Protein AF-Q4SB47-F1 (afdb_monomer)

Radius of gyration: 29.55 Å; Cα contacts (8 Å, |Δi|>4): 256; chains: 1; bounding box: 54×56×94 Å

Nearest PDB structures (foldseek):
  8hmy-assembly1_B  TM=5.571E-01  e=6.279E-13  Homo sapiens
  7uxa-assembly1_A  TM=6.193E-01  e=8.649E-11  Homo sapiens
  7zrz-assembly1_AP1  TM=7.579E-01  e=3.127E-09  Homo sapiens
  8hmz-assembly1_A  TM=4.519E-01  e=2.595E-02  Homo sapiens

pLDDT: mean 77.14, std 17.37, range [27.98, 97.0]

Secondary structure (DSSP, 8-state):
-----PPPP-PPPEEEEEETTEEEE--HHHHHHHHHTT---EE---BTTBTTT-GGG-SPEEPPHHHHHHHHHTT-EEEPPSS--S----S-HHHHHHHHHHHHHHHHHHHHHHHHHHHHHHHHHHHHH-PPPSSS-HHHHHHHHHHHHHHHHHS----GGG------SS--S-SPPHHHHHHHHHS--SS-------HHHHHHHHHHHTT-EEEE-GGGTSSEEEESS-TTTS---EEE--

InterPro domains:
  IPR006677 tRNA intron endonuclease, catalytic domain-like [PF01974] (199-241)
  IPR006677 tRNA intron endonuclease, catalytic domain-like [cd22363] (199-242)
  IPR011856 tRNA endonuclease-like domain superfamily [G3DSA:3.40.1350.10] (198-242)
  IPR036167 tRNA intron endonuclease, catalytic domain-like superfamily [SSF53032] (199-242)
  IPR059049 TSEN34, N-terminal domain [PF26577] (15-79)

Mean predicted aligned error: 14.27 Å

Solvent-accessible surface area (backbone atoms only — not comparable to full-atom values): 14610 Å² total; per-residue (Å²): 139,81,85,77,80,71,74,80,74,79,72,69,56,24,59,34,39,72,56,92,91,45,45,28,32,67,37,69,68,37,50,51,49,41,43,72,75,54,50,65,53,45,47,36,56,41,46,90,94,41,66,86,76,34,40,88,77,24,67,35,35,35,46,46,74,57,53,51,49,49,32,48,76,66,70,33,41,12,49,47,70,95,55,90,66,89,77,84,90,77,96,52,61,66,66,50,51,53,52,52,50,53,51,51,53,49,51,53,52,51,45,54,54,51,40,51,52,53,50,51,52,51,49,52,50,50,56,73,71,53,76,82,80,97,66,95,56,63,73,64,52,51,52,55,49,51,51,53,50,52,50,53,62,71,72,62,75,74,58,76,89,73,55,88,71,91,73,60,82,90,64,61,85,60,70,73,52,73,66,56,47,54,49,37,68,67,44,74,76,73,64,87,75,75,85,67,93,45,64,51,47,54,52,50,54,53,43,44,74,74,58,37,26,62,43,82,15,72,94,75,82,29,56,28,30,35,14,85,36,60,75,91,81,37,68,66,79,45,74,42,73,112

Sequence (242 aa):
MDEREQPPACAPAVGLSLCDSAPLLWRMEDLRSARARGLVGALLGSLPRTPRQNLRLGRPLLLLPEEERLLSEEHAAAALPAHPQGGGGGGGGAAVELKVRQREEEQQRSYQEQRLLALEDRKSALLRATTPPSTGAEAGWEQALQERLAAAQHDFRFPASALAVQLSTARAGLSHCAESRAFLRAHWPVREHACRSSTRYQVFRDLRRRGFFLTSAGKFGGDFLVYPGDPLRFHAHFIAVC

Foldseek 3Di:
DDPPPDDPDPQFAAEWEDDPPWTWGAFPSNVVSLVVLVFAAWADADDPVCGPPPSPPHDIGTGDPLSLVVCQVVLRYFYDPPDPPPDDDDDCVVVVVVVVVVLVVVLVVLVVVVLVVVLVVVLVVLVVVDDDDPDDPHPVVVVVNVVVNVVSVVPRDDDSVPRDDDDPPPCPPSDDDPVSSVVRSVHDDPDPPPDDPDVLSVVVVVLVVVVWRWDQCPVVPAGTFTFNHRVVPTHGPDGHHD

Organism: Tetraodon nigroviridis (NCBI:txid99883)

Structure (mmCIF, N/CA/C/O backbone):
data_AF-Q4SB47-F1
#
_entry.id   AF-Q4SB47-F1
#
loop_
_atom_site.group_PDB
_atom_site.id
_atom_site.type_symbol
_atom_site.label_atom_id
_atom_site.label_alt_id
_atom_site.label_comp_id
_atom_site.label_asym_id
_atom_site.label_entity_id
_atom_site.label_seq_id
_atom_site.pdbx_PDB_ins_code
_atom_site.Cartn_x
_atom_site.Cartn_y
_atom_site.Cartn_z
_atom_site.occupancy
_atom_site.B_iso_or_equiv
_atom_site.auth_seq_id
_atom_site.auth_comp_id
_atom_site.auth_asym_id
_atom_site.auth_atom_id
_atom_site.pdbx_PDB_model_num
ATOM 1 N N . MET A 1 1 ? 14.915 -43.055 -6.182 1.00 33.16 1 MET A N 1
ATOM 2 C CA . MET A 1 1 ? 14.507 -41.878 -5.393 1.00 33.16 1 MET A CA 1
ATOM 3 C C . MET A 1 1 ? 14.559 -40.728 -6.364 1.00 33.16 1 MET A C 1
ATOM 5 O O . MET A 1 1 ? 15.649 -40.313 -6.715 1.00 33.16 1 MET A O 1
ATOM 9 N N . ASP A 1 2 ? 13.410 -40.381 -6.927 1.00 31.20 2 ASP A N 1
ATOM 10 C CA . ASP A 1 2 ? 13.305 -39.401 -8.005 1.00 31.20 2 ASP A CA 1
ATOM 11 C C . ASP A 1 2 ? 12.462 -38.257 -7.443 1.00 31.20 2 ASP A C 1
ATOM 13 O O . ASP A 1 2 ? 11.243 -38.387 -7.274 1.00 31.20 2 ASP A O 1
ATOM 17 N N . GLU A 1 3 ? 13.138 -37.201 -6.994 1.00 30.98 3 GLU A N 1
ATOM 18 C CA . GLU A 1 3 ? 12.497 -35.985 -6.510 1.00 30.98 3 GLU A CA 1
ATOM 19 C C . GLU A 1 3 ? 11.868 -35.287 -7.712 1.00 30.98 3 GLU A C 1
ATOM 21 O O . GLU A 1 3 ? 12.530 -34.607 -8.491 1.00 30.98 3 GLU A O 1
ATOM 26 N N . ARG A 1 4 ? 10.562 -35.501 -7.890 1.00 32.84 4 ARG A N 1
ATOM 27 C CA . ARG A 1 4 ? 9.764 -34.769 -8.869 1.00 32.84 4 ARG A CA 1
ATOM 28 C C . ARG A 1 4 ? 9.785 -33.293 -8.494 1.00 32.84 4 ARG A C 1
ATOM 30 O O . ARG A 1 4 ? 9.070 -32.868 -7.587 1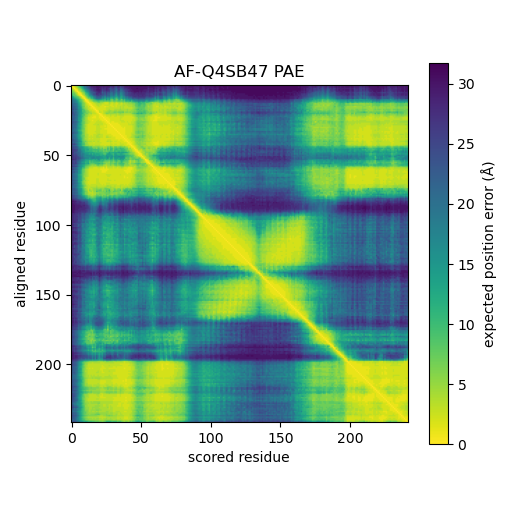.00 32.84 4 ARG A O 1
ATOM 37 N N . GLU A 1 5 ? 10.597 -32.541 -9.219 1.00 33.62 5 GLU A N 1
ATOM 38 C CA . GLU A 1 5 ? 10.607 -31.087 -9.247 1.00 33.62 5 GLU A CA 1
ATOM 39 C C . GLU A 1 5 ? 9.192 -30.614 -9.618 1.00 33.62 5 GLU A C 1
ATOM 41 O O . GLU A 1 5 ? 8.724 -30.752 -10.750 1.00 33.62 5 GLU A O 1
ATOM 46 N N . GLN A 1 6 ? 8.442 -30.163 -8.611 1.00 27.98 6 GLN A N 1
ATOM 47 C CA . GLN A 1 6 ? 7.123 -29.581 -8.818 1.00 27.98 6 GLN A CA 1
ATOM 48 C C . GLN A 1 6 ? 7.306 -28.280 -9.612 1.00 27.98 6 GLN A C 1
ATOM 50 O O . GLN A 1 6 ? 8.156 -27.468 -9.235 1.00 27.98 6 GLN A O 1
ATOM 55 N N . PRO A 1 7 ? 6.526 -28.038 -10.682 1.00 32.03 7 PRO A N 1
ATOM 56 C CA . PRO A 1 7 ? 6.5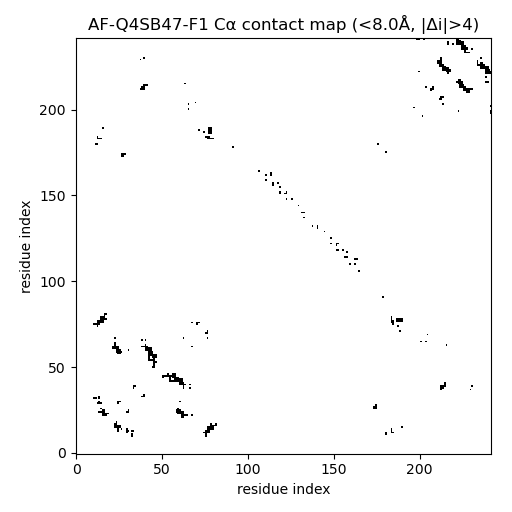74 -26.760 -11.381 1.00 32.03 7 PRO A CA 1
ATOM 57 C C . PRO A 1 7 ? 6.287 -25.634 -10.374 1.00 32.03 7 PRO A C 1
ATOM 59 O O . PRO A 1 7 ? 5.467 -25.837 -9.469 1.00 32.03 7 PRO A O 1
ATOM 62 N N . PRO A 1 8 ? 6.931 -24.457 -10.489 1.00 38.50 8 PRO A N 1
ATOM 63 C CA . PRO A 1 8 ? 6.718 -23.375 -9.539 1.00 38.50 8 PRO A CA 1
ATOM 64 C C . PRO A 1 8 ? 5.228 -23.042 -9.518 1.00 38.50 8 PRO A C 1
ATOM 66 O O . PRO A 1 8 ? 4.654 -22.656 -10.538 1.00 38.50 8 PRO A O 1
ATOM 69 N N . ALA A 1 9 ? 4.588 -23.248 -8.364 1.00 46.84 9 ALA A N 1
ATOM 70 C CA . ALA A 1 9 ? 3.174 -22.968 -8.176 1.00 46.84 9 ALA A CA 1
ATOM 71 C C . ALA A 1 9 ? 2.873 -21.560 -8.708 1.00 46.84 9 ALA A C 1
ATOM 73 O O . ALA A 1 9 ? 3.516 -20.603 -8.272 1.00 46.84 9 ALA A O 1
ATOM 74 N N . CYS A 1 10 ? 1.937 -21.435 -9.662 1.00 53.75 10 CYS A N 1
ATOM 75 C CA . CYS A 1 10 ? 1.563 -20.150 -10.258 1.00 53.75 10 CYS A CA 1
ATOM 76 C C . CYS A 1 10 ? 1.422 -19.091 -9.161 1.00 53.75 10 CYS A C 1
ATOM 78 O O . CYS A 1 10 ? 0.551 -19.212 -8.288 1.00 53.75 10 CYS A O 1
ATOM 80 N N . ALA A 1 11 ? 2.295 -18.077 -9.195 1.00 62.25 11 ALA A N 1
ATOM 81 C CA . ALA A 1 11 ? 2.305 -17.012 -8.206 1.00 62.25 11 ALA A CA 1
ATOM 82 C C . ALA A 1 11 ? 0.886 -16.430 -8.080 1.00 62.25 11 ALA A C 1
ATOM 84 O O . ALA A 1 11 ? 0.240 -16.186 -9.103 1.00 62.25 11 ALA A O 1
ATOM 85 N N . PRO A 1 12 ? 0.365 -16.245 -6.856 1.00 69.69 12 PRO A N 1
ATOM 86 C CA . PRO A 1 12 ? -1.036 -15.901 -6.653 1.00 69.69 12 PRO A CA 1
ATOM 87 C C . PRO A 1 12 ? -1.398 -14.581 -7.347 1.00 69.69 12 PRO A C 1
ATOM 89 O O . PRO A 1 12 ? -0.570 -13.674 -7.469 1.00 69.69 12 PRO A O 1
ATOM 92 N N . ALA A 1 13 ? -2.640 -14.493 -7.828 1.00 77.44 13 ALA A N 1
ATOM 93 C CA . ALA A 1 13 ? -3.171 -13.258 -8.388 1.00 77.44 13 ALA A CA 1
ATOM 94 C C . ALA A 1 13 ? -3.222 -12.181 -7.298 1.00 77.44 13 ALA A C 1
ATOM 96 O O . ALA A 1 13 ? -3.558 -12.473 -6.149 1.00 77.44 13 ALA A O 1
ATOM 97 N N . VAL A 1 14 ? -2.862 -10.960 -7.675 1.00 84.12 14 VAL A N 1
ATOM 98 C CA . VAL A 1 14 ? -2.715 -9.815 -6.775 1.00 84.12 14 VAL A CA 1
ATOM 99 C C . VAL A 1 14 ? -3.991 -8.967 -6.827 1.00 84.12 14 VAL A C 1
ATOM 101 O O . VAL A 1 14 ? -4.457 -8.626 -7.914 1.00 84.12 14 VAL A O 1
ATOM 104 N N . GLY A 1 15 ? -4.563 -8.621 -5.671 1.00 83.19 15 GLY A N 1
ATOM 105 C CA . GLY A 1 15 ? -5.763 -7.782 -5.596 1.00 83.19 15 GLY A CA 1
ATOM 106 C C . GLY A 1 15 ? -5.454 -6.288 -5.744 1.00 83.19 15 GLY A C 1
ATOM 107 O O . GLY A 1 15 ? -4.878 -5.682 -4.840 1.00 83.19 15 GLY A O 1
ATOM 108 N N . LEU A 1 16 ? -5.879 -5.676 -6.852 1.00 83.06 16 LEU A N 1
ATOM 109 C CA . LEU A 1 16 ? -5.707 -4.247 -7.134 1.00 83.06 16 LEU A CA 1
ATOM 110 C C . LEU A 1 16 ? -6.921 -3.435 -6.678 1.00 83.06 16 LEU A C 1
ATOM 112 O O . LEU A 1 16 ? -8.050 -3.739 -7.047 1.00 83.06 16 LEU A O 1
ATOM 116 N N . SER A 1 17 ? -6.694 -2.363 -5.923 1.00 83.44 17 SER A N 1
ATOM 117 C CA . SER A 1 17 ? -7.696 -1.329 -5.656 1.00 83.44 17 SER A CA 1
ATOM 118 C C . SER A 1 17 ? -7.392 -0.115 -6.523 1.00 83.44 17 SER A C 1
ATOM 120 O O . SER A 1 17 ? -6.277 0.399 -6.492 1.00 83.44 17 SER A O 1
ATOM 122 N N . LEU A 1 18 ? -8.369 0.345 -7.298 1.00 79.50 18 LEU A N 1
ATOM 123 C CA . LEU A 1 18 ? -8.225 1.559 -8.091 1.00 79.50 18 LEU A CA 1
ATOM 124 C C . LEU A 1 18 ? -8.722 2.772 -7.308 1.00 79.50 18 LEU A C 1
ATOM 126 O O . LEU A 1 18 ? -9.832 2.761 -6.779 1.00 79.50 18 LEU A O 1
ATOM 130 N N . CYS A 1 19 ? -7.913 3.826 -7.284 1.00 80.00 19 CYS A N 1
ATOM 131 C CA . CYS A 1 19 ? -8.343 5.170 -6.916 1.00 80.00 19 CYS A CA 1
ATOM 132 C C . CYS A 1 19 ? -8.157 6.054 -8.152 1.00 80.00 19 CYS A C 1
ATOM 134 O O . CYS A 1 19 ? -7.024 6.360 -8.524 1.00 80.00 19 CYS A O 1
ATOM 136 N N . ASP A 1 20 ? -9.249 6.370 -8.848 1.00 79.75 20 ASP A N 1
ATOM 137 C CA . ASP A 1 20 ? -9.241 6.996 -10.175 1.00 79.75 20 ASP A CA 1
ATOM 138 C C . ASP A 1 20 ? -8.354 6.242 -11.184 1.00 79.75 20 ASP A C 1
ATOM 140 O O . ASP A 1 20 ? -8.726 5.177 -11.683 1.00 79.75 20 ASP A O 1
ATOM 144 N N . SER A 1 21 ? -7.180 6.796 -11.506 1.00 78.56 21 SER A N 1
ATOM 145 C CA . SER A 1 21 ? -6.178 6.213 -12.404 1.00 78.56 21 SER A CA 1
ATOM 146 C C . SER A 1 21 ? -5.005 5.549 -11.686 1.00 78.56 21 SER A C 1
ATOM 148 O O . SER A 1 21 ? -4.082 5.099 -12.357 1.00 78.56 21 SER A O 1
ATOM 150 N N . ALA A 1 22 ? -4.994 5.539 -10.353 1.00 83.38 22 ALA A N 1
ATOM 151 C CA . ALA A 1 22 ? -3.892 5.032 -9.550 1.00 83.38 22 ALA A CA 1
ATOM 152 C C . ALA A 1 22 ? -4.154 3.578 -9.102 1.00 83.38 22 ALA A C 1
ATOM 154 O O . ALA A 1 22 ? -5.070 3.347 -8.303 1.00 83.38 22 ALA A O 1
ATOM 155 N N . PRO A 1 23 ? -3.353 2.600 -9.566 1.00 88.00 23 PRO A N 1
ATOM 156 C CA . PRO A 1 23 ? -3.422 1.219 -9.100 1.00 88.00 23 PRO A CA 1
ATOM 157 C C . PRO A 1 23 ? -2.726 1.055 -7.743 1.00 88.00 23 PRO A C 1
ATOM 159 O O . PRO A 1 23 ? -1.513 1.234 -7.611 1.00 88.00 23 PRO A O 1
ATOM 162 N N . LEU A 1 24 ? -3.498 0.694 -6.718 1.00 88.75 24 LEU A N 1
ATOM 163 C CA . LEU A 1 24 ? -3.045 0.576 -5.336 1.00 88.75 24 LEU A CA 1
ATOM 164 C C . LEU A 1 24 ? -3.120 -0.868 -4.846 1.00 88.75 24 LEU A C 1
ATOM 166 O O . LEU A 1 24 ? -4.158 -1.528 -4.911 1.00 88.75 24 LEU A O 1
ATOM 170 N N . LEU A 1 25 ? -2.027 -1.333 -4.253 1.00 87.56 25 LEU A N 1
ATOM 171 C CA . LEU A 1 25 ? -1.971 -2.589 -3.526 1.00 87.56 25 LEU A CA 1
ATOM 172 C C . LEU A 1 25 ? -1.984 -2.325 -2.035 1.00 87.56 25 LEU A C 1
ATOM 174 O O . LEU A 1 25 ? -1.093 -1.684 -1.476 1.00 87.56 25 LEU A O 1
ATOM 178 N N . TRP A 1 26 ? -2.994 -2.865 -1.369 1.00 83.50 26 TRP A N 1
ATOM 179 C CA . TRP A 1 26 ? -3.095 -2.727 0.069 1.00 83.50 26 TRP A CA 1
ATOM 180 C C . TRP A 1 26 ? -2.419 -3.888 0.766 1.00 83.50 26 TRP A C 1
ATOM 182 O O . TRP A 1 26 ? -1.645 -3.628 1.669 1.00 83.50 26 TRP A O 1
ATOM 192 N N . ARG A 1 27 ? -2.674 -5.151 0.414 1.00 80.62 27 ARG A N 1
ATOM 193 C CA . ARG A 1 27 ? -2.356 -6.320 1.261 1.00 80.62 27 ARG A CA 1
ATOM 194 C C . ARG A 1 27 ? -0.874 -6.711 1.216 1.00 80.62 27 ARG A C 1
ATOM 196 O O . ARG A 1 27 ? -0.249 -6.700 0.166 1.00 80.62 27 ARG A O 1
ATOM 203 N N . MET A 1 28 ? -0.307 -7.138 2.347 1.00 80.94 28 MET A N 1
ATOM 204 C CA . MET A 1 28 ? 1.120 -7.513 2.412 1.00 80.94 28 MET A CA 1
ATOM 205 C C . MET A 1 28 ? 1.483 -8.720 1.540 1.00 80.94 28 MET A C 1
ATOM 207 O O . MET A 1 28 ? 2.595 -8.792 1.025 1.00 80.94 28 MET A O 1
ATOM 211 N N . GLU A 1 29 ? 0.565 -9.672 1.387 1.00 82.00 29 GLU A N 1
ATOM 212 C CA . GLU A 1 29 ? 0.763 -10.851 0.534 1.00 82.00 29 GLU A CA 1
ATOM 213 C C . GLU A 1 29 ? 0.831 -10.463 -0.948 1.00 82.00 29 GLU A C 1
ATOM 215 O O . GLU A 1 29 ? 1.694 -10.950 -1.678 1.00 82.00 29 GLU A O 1
ATOM 220 N N . ASP A 1 30 ? -0.024 -9.527 -1.358 1.00 84.81 30 ASP A N 1
ATOM 221 C CA . ASP A 1 30 ? -0.060 -8.945 -2.699 1.00 84.81 30 ASP A CA 1
ATOM 222 C C . ASP A 1 30 ? 1.224 -8.166 -2.990 1.00 84.81 30 ASP A C 1
ATOM 224 O O . ASP A 1 30 ? 1.865 -8.382 -4.017 1.00 84.81 30 ASP A O 1
ATOM 228 N N . LEU A 1 31 ? 1.668 -7.341 -2.034 1.00 86.69 31 LEU A N 1
ATOM 229 C CA . LEU A 1 31 ? 2.946 -6.631 -2.107 1.00 86.69 31 LEU A CA 1
ATOM 230 C C . LEU A 1 31 ? 4.114 -7.611 -2.248 1.00 86.69 31 LEU A C 1
ATOM 232 O O . LEU A 1 31 ? 4.976 -7.424 -3.101 1.00 86.69 31 LEU A O 1
ATOM 236 N N . ARG A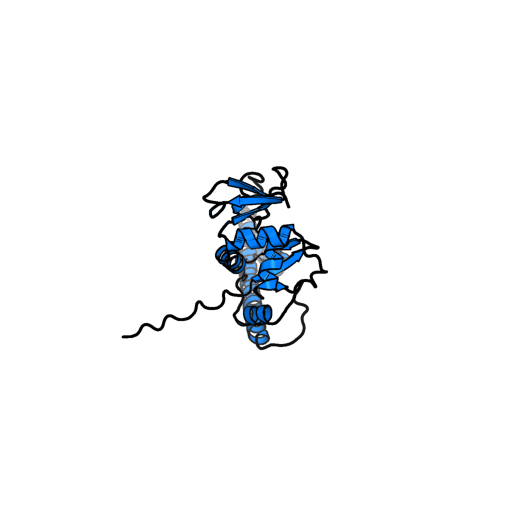 1 32 ? 4.149 -8.672 -1.431 1.00 85.50 32 ARG A N 1
ATOM 237 C CA . ARG A 1 32 ? 5.198 -9.700 -1.510 1.00 85.50 32 ARG A CA 1
ATOM 238 C C . ARG A 1 32 ? 5.195 -10.385 -2.874 1.00 85.50 32 ARG A C 1
ATOM 240 O O . ARG A 1 32 ? 6.265 -10.611 -3.428 1.00 85.50 32 ARG A O 1
ATOM 247 N N . SER A 1 33 ? 4.017 -10.683 -3.413 1.00 87.12 33 SER A N 1
ATOM 248 C CA . SER A 1 33 ? 3.864 -11.331 -4.718 1.00 87.12 33 SER A CA 1
ATOM 249 C C . SER A 1 33 ? 4.322 -10.416 -5.858 1.00 87.12 33 SER A C 1
ATOM 251 O O . SER A 1 33 ? 5.088 -10.847 -6.715 1.00 87.12 33 SER A O 1
ATOM 253 N N . ALA A 1 34 ? 3.953 -9.131 -5.823 1.00 88.75 34 ALA A N 1
ATOM 254 C CA . ALA A 1 34 ? 4.445 -8.128 -6.767 1.00 88.75 34 ALA A CA 1
ATOM 255 C C . ALA A 1 34 ? 5.978 -7.979 -6.687 1.00 88.75 34 ALA A C 1
ATOM 257 O O . ALA A 1 34 ? 6.663 -8.002 -7.709 1.00 88.75 34 ALA A O 1
ATOM 258 N N . ARG A 1 35 ? 6.537 -7.933 -5.469 1.00 89.12 35 ARG A N 1
ATOM 259 C CA . ARG A 1 35 ? 7.989 -7.863 -5.234 1.00 89.12 35 ARG A CA 1
ATOM 260 C C . ARG A 1 35 ? 8.732 -9.117 -5.684 1.00 89.12 35 ARG A C 1
ATOM 262 O O . ARG A 1 35 ? 9.846 -8.993 -6.180 1.00 89.12 35 ARG A O 1
ATOM 269 N N . ALA A 1 36 ? 8.132 -10.301 -5.566 1.00 88.69 36 ALA A N 1
ATOM 270 C CA . ALA A 1 36 ? 8.702 -11.550 -6.075 1.00 88.69 36 ALA A CA 1
ATOM 271 C C . ALA A 1 36 ? 8.779 -11.575 -7.613 1.00 88.69 36 ALA A C 1
ATOM 273 O O . ALA A 1 36 ? 9.716 -12.139 -8.164 1.00 88.69 36 ALA A O 1
ATOM 274 N N . ARG A 1 37 ? 7.856 -10.888 -8.304 1.00 89.06 37 ARG A N 1
ATOM 275 C CA . ARG A 1 37 ? 7.932 -10.608 -9.755 1.00 89.06 37 ARG A CA 1
ATOM 276 C C . ARG A 1 37 ? 8.901 -9.463 -10.091 1.00 89.06 37 ARG A C 1
ATOM 278 O O . ARG A 1 37 ? 9.092 -9.102 -11.249 1.00 89.06 37 ARG A O 1
ATOM 285 N N . GLY A 1 38 ? 9.510 -8.875 -9.061 1.00 89.31 38 GLY A N 1
ATOM 286 C CA . GLY A 1 38 ? 10.442 -7.759 -9.112 1.00 89.31 38 GLY A CA 1
ATOM 287 C C . GLY A 1 38 ? 9.806 -6.402 -9.416 1.00 89.31 38 GLY A C 1
ATOM 288 O O . GLY A 1 38 ? 10.543 -5.459 -9.699 1.00 89.31 38 GLY A O 1
ATOM 289 N N . LEU A 1 39 ? 8.479 -6.280 -9.340 1.00 92.12 39 LEU A N 1
ATOM 290 C CA . LEU A 1 39 ? 7.787 -4.991 -9.405 1.00 92.12 39 LEU A CA 1
ATOM 291 C C . LEU A 1 39 ? 8.114 -4.202 -8.141 1.00 92.12 39 LEU A C 1
ATOM 293 O O . LEU A 1 39 ? 8.102 -4.754 -7.039 1.00 92.12 39 LEU A O 1
ATOM 297 N N . VAL A 1 40 ? 8.463 -2.932 -8.291 1.00 92.88 40 VAL A N 1
ATOM 298 C CA . VAL A 1 40 ? 8.943 -2.105 -7.184 1.00 92.88 40 VAL A CA 1
ATOM 299 C C . VAL A 1 40 ? 7.817 -1.267 -6.611 1.00 92.88 40 VAL A C 1
ATOM 301 O O . VAL A 1 40 ? 7.647 -1.280 -5.392 1.00 92.88 40 VAL A O 1
ATOM 304 N N . GLY A 1 41 ? 7.071 -0.571 -7.471 1.00 91.06 41 GLY A N 1
ATOM 305 C CA . GLY A 1 41 ? 6.097 0.443 -7.083 1.00 91.06 41 GLY A CA 1
ATOM 306 C C . GLY A 1 41 ? 6.671 1.558 -6.197 1.00 91.06 41 GLY A C 1
ATOM 307 O O . GLY A 1 41 ? 7.881 1.715 -6.015 1.00 91.06 41 GLY A O 1
ATOM 308 N N . ALA A 1 42 ? 5.775 2.349 -5.615 1.00 89.62 42 ALA A N 1
ATOM 309 C CA . ALA A 1 42 ? 6.082 3.377 -4.633 1.00 89.62 42 ALA A CA 1
ATOM 310 C C . ALA A 1 42 ? 5.168 3.215 -3.415 1.00 89.62 42 ALA A C 1
ATOM 312 O O . ALA A 1 42 ? 3.947 3.300 -3.524 1.00 89.62 42 ALA A O 1
ATOM 313 N N . LEU A 1 43 ? 5.750 2.972 -2.240 1.00 88.31 43 LEU A N 1
ATOM 314 C CA . LEU A 1 43 ? 4.977 2.915 -1.000 1.00 88.31 43 LEU A CA 1
ATOM 315 C C . LEU A 1 43 ? 4.492 4.323 -0.643 1.00 88.31 43 LEU A C 1
ATOM 317 O O . LEU A 1 43 ? 5.281 5.269 -0.575 1.00 88.31 43 LEU A O 1
ATOM 321 N N . LEU A 1 44 ? 3.180 4.447 -0.460 1.00 85.50 44 LEU A N 1
ATOM 322 C CA . LEU A 1 44 ? 2.511 5.685 -0.100 1.00 85.50 44 LEU A CA 1
ATOM 323 C C . LEU A 1 44 ? 2.295 5.756 1.407 1.00 85.50 44 LEU A C 1
ATOM 325 O O . LEU A 1 44 ? 1.987 4.763 2.066 1.00 85.50 44 LEU A O 1
ATOM 329 N N . GLY A 1 45 ? 2.401 6.972 1.930 1.00 76.94 45 GLY A N 1
ATOM 330 C CA . GLY A 1 45 ? 2.241 7.264 3.346 1.00 76.94 45 GLY A CA 1
ATOM 331 C C . GLY A 1 45 ? 3.569 7.378 4.086 1.00 76.94 45 GLY A C 1
ATOM 332 O O . GLY A 1 45 ? 4.636 6.989 3.611 1.00 76.94 45 GLY A O 1
ATOM 333 N N . 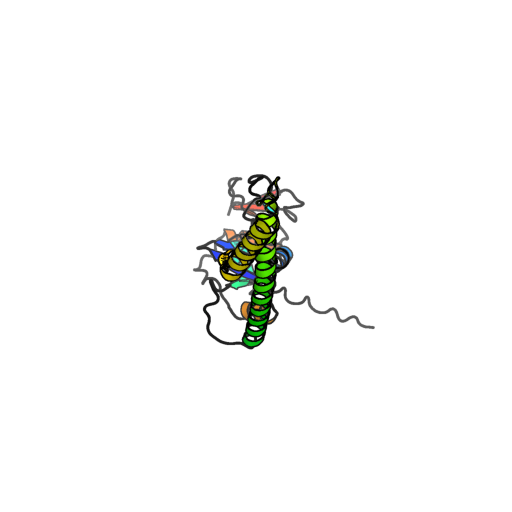SER A 1 46 ? 3.490 7.972 5.267 1.00 70.31 46 SER A N 1
ATOM 334 C CA . SER A 1 46 ? 4.616 8.184 6.163 1.00 70.31 46 SER A CA 1
ATOM 335 C C . SER A 1 46 ? 4.114 8.256 7.600 1.00 70.31 46 SER A C 1
ATOM 337 O O . SER A 1 46 ? 2.924 8.456 7.855 1.00 70.31 46 SER A O 1
ATOM 339 N N . LEU A 1 47 ? 5.013 8.056 8.563 1.00 68.94 47 LEU A N 1
ATOM 340 C CA . LEU A 1 47 ? 4.652 8.211 9.968 1.00 68.94 47 LEU A CA 1
ATOM 341 C C . LEU A 1 47 ? 4.311 9.688 10.235 1.00 68.94 47 LEU A C 1
ATOM 343 O O . LEU A 1 47 ? 5.110 10.548 9.856 1.00 68.94 47 LEU A O 1
ATOM 347 N N . PRO A 1 48 ? 3.205 10.007 10.940 1.00 68.44 48 PRO A N 1
ATOM 348 C CA . PRO A 1 48 ? 2.793 11.393 11.189 1.00 68.44 48 PRO A CA 1
ATOM 349 C C . PRO A 1 48 ? 3.888 12.262 11.819 1.00 68.44 48 PRO A C 1
ATOM 351 O O . PRO A 1 48 ? 4.006 13.444 11.517 1.00 68.44 48 PRO A O 1
ATOM 354 N N . ARG A 1 49 ? 4.727 11.661 12.674 1.00 72.81 49 ARG A N 1
ATOM 355 C CA . ARG A 1 49 ? 5.848 12.340 13.340 1.00 72.81 49 ARG A CA 1
ATOM 356 C C . ARG A 1 49 ? 7.115 12.443 12.481 1.00 72.81 49 ARG A C 1
ATOM 358 O O . ARG A 1 49 ? 7.987 13.237 12.804 1.00 72.81 49 ARG A O 1
ATOM 365 N N . THR A 1 50 ? 7.240 11.658 11.408 1.00 71.19 50 THR A N 1
ATOM 366 C CA . THR A 1 50 ? 8.410 11.658 10.508 1.00 71.19 50 THR A CA 1
ATOM 367 C C . THR A 1 50 ? 7.990 11.592 9.031 1.00 71.19 50 THR A C 1
ATOM 369 O O . THR A 1 50 ? 8.363 10.663 8.301 1.00 71.19 50 THR A O 1
ATOM 372 N N . PRO A 1 51 ? 7.244 12.604 8.537 1.00 59.12 51 PRO A N 1
ATOM 373 C CA . PRO A 1 51 ? 6.549 12.525 7.254 1.00 59.12 51 PRO A CA 1
ATOM 374 C C . PRO A 1 51 ? 7.479 12.435 6.033 1.00 59.12 51 PRO A C 1
ATOM 376 O O . PRO A 1 51 ? 7.054 11.996 4.967 1.00 59.12 51 PRO A O 1
ATOM 379 N N . ARG A 1 52 ? 8.749 12.837 6.184 1.00 62.88 52 ARG A N 1
ATOM 380 C CA . ARG A 1 52 ? 9.763 12.857 5.114 1.00 62.88 52 ARG A CA 1
ATOM 381 C C . ARG A 1 52 ? 10.796 11.731 5.195 1.00 62.88 52 ARG A C 1
ATOM 383 O O . ARG A 1 52 ? 11.589 11.599 4.272 1.00 62.88 52 ARG A O 1
ATOM 390 N N . GLN A 1 53 ? 10.816 10.943 6.272 1.00 62.97 53 GLN A N 1
ATOM 391 C CA . GLN A 1 53 ? 11.865 9.933 6.472 1.00 62.97 53 GLN A CA 1
ATOM 392 C C . GLN A 1 53 ? 11.422 8.520 6.087 1.00 62.97 53 GLN A C 1
ATOM 394 O O . GLN A 1 53 ? 12.231 7.750 5.582 1.00 62.97 53 GLN A O 1
ATOM 399 N N . ASN A 1 54 ? 10.145 8.175 6.273 1.00 62.69 54 ASN A N 1
ATOM 400 C CA . ASN A 1 54 ? 9.719 6.774 6.243 1.00 62.69 54 ASN A CA 1
ATOM 401 C C . ASN A 1 54 ? 8.626 6.483 5.212 1.00 62.69 54 ASN A C 1
ATOM 403 O O . ASN A 1 54 ? 7.545 6.021 5.561 1.00 62.69 54 ASN A O 1
ATOM 407 N N . LEU A 1 55 ? 8.945 6.679 3.930 1.00 68.00 55 LEU A N 1
ATOM 408 C CA . LEU A 1 55 ? 8.107 6.198 2.818 1.00 68.00 55 LEU A CA 1
ATOM 409 C C . LEU A 1 55 ? 8.019 4.659 2.787 1.00 68.00 55 LEU A C 1
ATOM 411 O O . LEU A 1 55 ? 7.026 4.096 2.352 1.00 68.00 55 LEU A O 1
ATOM 415 N N . ARG A 1 56 ? 9.041 3.956 3.303 1.00 68.44 56 ARG A N 1
ATOM 416 C CA . ARG A 1 56 ? 9.142 2.480 3.285 1.00 68.44 56 ARG A CA 1
ATOM 417 C C . ARG A 1 56 ? 8.169 1.756 4.218 1.00 68.44 56 ARG A C 1
ATOM 419 O O . ARG A 1 56 ? 8.028 0.543 4.115 1.00 68.44 56 ARG A O 1
ATOM 426 N N . LEU A 1 57 ? 7.566 2.474 5.160 1.00 67.75 57 LEU A N 1
ATOM 427 C CA . LEU A 1 57 ? 6.660 1.904 6.161 1.00 67.75 57 LEU A CA 1
ATOM 428 C C . LEU A 1 57 ? 5.189 2.208 5.852 1.00 67.75 57 LEU A C 1
ATOM 430 O O . LEU A 1 57 ? 4.303 1.750 6.571 1.00 67.75 57 LEU A O 1
ATOM 434 N N . GLY A 1 58 ? 4.934 2.979 4.793 1.00 73.50 58 GLY A N 1
A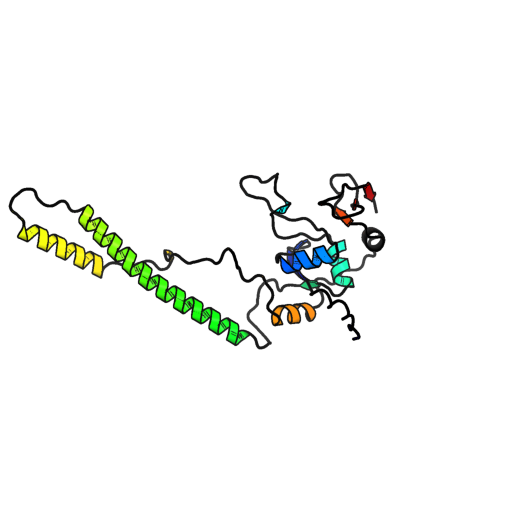TOM 435 C CA . GLY A 1 58 ? 3.596 3.306 4.332 1.00 73.50 58 GLY A CA 1
ATOM 436 C C . GLY A 1 58 ? 2.977 2.181 3.504 1.00 73.50 58 GLY A C 1
ATOM 437 O O . GLY A 1 58 ? 3.665 1.459 2.788 1.00 73.50 58 GLY A O 1
ATOM 438 N N . ARG A 1 59 ? 1.660 2.029 3.610 1.00 81.50 59 ARG A N 1
ATOM 439 C CA . ARG A 1 59 ? 0.804 1.312 2.657 1.00 81.50 59 ARG A CA 1
ATOM 440 C C . ARG A 1 59 ? -0.305 2.293 2.273 1.00 81.50 59 ARG A C 1
ATOM 442 O O . ARG A 1 59 ? -0.727 3.058 3.145 1.00 81.50 59 ARG A O 1
ATOM 449 N N . PRO A 1 60 ? -0.805 2.272 1.031 1.00 86.31 60 PRO A N 1
ATOM 450 C CA . PRO A 1 60 ? -0.659 1.229 0.005 1.00 86.31 60 PRO A CA 1
ATOM 451 C C . PRO A 1 60 ? 0.633 1.319 -0.823 1.00 86.31 60 PRO A C 1
ATOM 453 O O . PRO A 1 60 ? 1.334 2.324 -0.790 1.00 86.31 60 PRO A O 1
ATOM 456 N N . LEU A 1 61 ? 0.939 0.269 -1.590 1.00 89.75 61 LEU A N 1
ATOM 457 C CA . LEU A 1 61 ? 1.928 0.317 -2.669 1.00 89.75 61 LEU A CA 1
ATOM 458 C C . LEU A 1 61 ? 1.241 0.805 -3.950 1.00 89.75 61 LEU A C 1
ATOM 460 O O . LEU A 1 61 ? 0.351 0.134 -4.462 1.00 89.75 61 LEU A O 1
ATOM 464 N N . LEU A 1 62 ? 1.659 1.958 -4.459 1.00 91.31 62 LEU A N 1
ATOM 465 C CA . LEU A 1 62 ? 1.257 2.474 -5.762 1.00 91.31 62 LEU A CA 1
ATOM 466 C C . LEU A 1 62 ? 2.083 1.796 -6.853 1.00 91.31 62 LEU A C 1
ATOM 468 O O . LEU A 1 62 ? 3.311 1.874 -6.818 1.00 91.31 62 LEU A O 1
ATOM 472 N N . LEU A 1 63 ? 1.428 1.154 -7.813 1.00 91.81 63 LEU A N 1
ATOM 473 C CA . LEU A 1 63 ? 2.105 0.606 -8.984 1.00 91.81 63 LEU A CA 1
ATOM 474 C C . LEU A 1 63 ? 2.261 1.671 -10.070 1.00 91.81 63 LEU A C 1
ATOM 476 O O . LEU A 1 63 ? 1.440 2.581 -10.205 1.00 91.81 63 LEU A O 1
ATOM 480 N N . LEU A 1 64 ? 3.316 1.540 -10.868 1.00 90.81 64 LEU A N 1
ATOM 481 C CA . LEU A 1 64 ? 3.413 2.262 -12.130 1.00 90.81 64 LEU A CA 1
ATOM 482 C C . LEU A 1 64 ? 2.367 1.726 -13.124 1.00 90.81 64 LEU A C 1
ATOM 484 O O . LEU A 1 64 ? 2.056 0.532 -13.086 1.00 90.81 64 LEU A O 1
ATOM 488 N N . PRO A 1 65 ? 1.882 2.552 -14.069 1.00 88.56 65 PRO A N 1
ATOM 489 C CA . PRO A 1 65 ? 1.010 2.078 -15.145 1.00 88.56 65 PRO A CA 1
ATOM 490 C C . PRO A 1 65 ? 1.623 0.908 -15.929 1.00 88.56 65 PRO A C 1
ATOM 492 O O . PRO A 1 65 ? 0.922 -0.004 -16.359 1.00 88.56 65 PRO A O 1
ATOM 495 N N . GLU A 1 66 ? 2.949 0.895 -16.091 1.00 90.31 66 GLU A N 1
ATOM 496 C CA . GLU A 1 66 ? 3.661 -0.199 -16.751 1.00 90.31 66 GLU A CA 1
ATOM 497 C C . GLU A 1 66 ? 3.700 -1.482 -15.910 1.00 90.31 66 GLU A C 1
ATOM 499 O O . GLU A 1 66 ? 3.633 -2.578 -16.463 1.00 90.31 66 GLU A O 1
ATOM 504 N N . GLU A 1 67 ? 3.772 -1.364 -14.582 1.00 91.25 67 GLU A N 1
ATOM 505 C CA . GLU A 1 67 ? 3.720 -2.509 -13.667 1.00 91.25 67 GLU A CA 1
ATOM 506 C C . GLU A 1 67 ? 2.309 -3.110 -13.614 1.00 91.25 67 GLU A C 1
ATOM 508 O O . GLU A 1 67 ? 2.165 -4.331 -13.657 1.00 91.25 67 GLU A O 1
ATOM 513 N N . GLU A 1 68 ? 1.269 -2.271 -13.578 1.00 87.50 68 GLU A N 1
ATOM 514 C CA . GLU A 1 68 ? -0.131 -2.704 -13.690 1.00 87.50 68 GLU A CA 1
ATOM 515 C C . GLU A 1 68 ? -0.383 -3.417 -15.023 1.00 87.50 68 GLU A C 1
ATOM 517 O O . GLU A 1 68 ? -0.986 -4.494 -15.053 1.00 87.50 68 GLU A O 1
ATOM 522 N N . ARG A 1 69 ? 0.123 -2.854 -16.125 1.00 86.25 69 ARG A N 1
ATOM 523 C CA . ARG A 1 69 ? -0.006 -3.457 -17.451 1.00 86.25 69 ARG A CA 1
ATOM 524 C C . ARG A 1 69 ? 0.720 -4.796 -17.549 1.00 86.25 69 ARG A C 1
ATOM 526 O O . ARG A 1 69 ? 0.174 -5.721 -18.141 1.00 86.25 69 ARG A O 1
ATOM 533 N N . LEU A 1 70 ? 1.907 -4.931 -16.957 1.00 87.62 70 LEU A N 1
ATOM 534 C CA . LEU A 1 70 ? 2.632 -6.204 -16.939 1.00 87.62 70 LEU A CA 1
ATOM 535 C C . LEU A 1 70 ? 1.871 -7.271 -16.138 1.00 87.62 70 LEU A C 1
ATOM 537 O O . LEU A 1 70 ? 1.690 -8.386 -16.619 1.00 87.62 70 LEU A O 1
ATOM 541 N N . LEU A 1 71 ? 1.359 -6.914 -14.955 1.00 85.81 71 LEU A N 1
ATOM 542 C CA . LEU A 1 71 ? 0.499 -7.802 -14.166 1.00 85.81 71 LEU A CA 1
ATOM 543 C C . LEU A 1 71 ? -0.767 -8.204 -14.920 1.00 85.81 71 LEU A C 1
ATOM 545 O O . LEU A 1 71 ? -1.258 -9.320 -14.757 1.00 85.81 71 LEU A O 1
ATOM 549 N N . SER A 1 72 ? -1.281 -7.284 -15.729 1.00 81.25 72 SER A N 1
ATOM 550 C CA . SER A 1 72 ? -2.421 -7.530 -16.589 1.00 81.25 72 SER A CA 1
ATOM 551 C C . SER A 1 72 ? -2.063 -8.522 -17.710 1.00 81.25 72 SER A C 1
ATOM 553 O O . SER A 1 72 ? -2.722 -9.543 -17.863 1.00 81.25 72 SER A O 1
ATOM 555 N N . GLU A 1 73 ? -0.977 -8.303 -18.454 1.00 81.94 73 GLU A N 1
ATOM 556 C CA . GLU A 1 73 ? -0.534 -9.224 -19.518 1.00 81.94 73 GLU A CA 1
ATOM 557 C C . GLU A 1 73 ? -0.267 -10.652 -18.996 1.00 81.94 73 GLU A C 1
ATOM 559 O O . GLU A 1 73 ? -0.556 -11.634 -19.680 1.00 81.94 73 GLU A O 1
ATOM 564 N N . GLU A 1 74 ? 0.224 -10.783 -17.762 1.00 81.12 74 GLU A N 1
ATOM 565 C CA . GLU A 1 74 ? 0.486 -12.071 -17.108 1.00 81.12 74 GLU A CA 1
ATOM 566 C C . GLU A 1 74 ? -0.759 -12.724 -16.475 1.00 81.12 74 GLU A C 1
ATOM 568 O O . GLU A 1 74 ? -0.641 -13.790 -15.870 1.00 81.12 74 GLU A O 1
ATOM 573 N N . HIS A 1 75 ? -1.948 -12.115 -16.590 1.00 71.94 75 HIS A N 1
ATOM 574 C CA . HIS A 1 75 ? -3.181 -12.551 -15.910 1.00 71.94 75 HIS A CA 1
ATOM 575 C C . HIS A 1 75 ? -2.985 -12.718 -14.392 1.00 71.94 75 HIS A C 1
ATOM 577 O O . HIS A 1 75 ? -3.529 -13.613 -13.741 1.00 71.94 75 HIS A O 1
ATOM 583 N N . ALA A 1 76 ? -2.148 -11.855 -13.822 1.00 75.81 76 ALA A N 1
ATOM 584 C CA . ALA A 1 76 ? -1.581 -12.009 -12.493 1.00 75.81 76 ALA A CA 1
ATOM 585 C C . ALA A 1 76 ? -2.106 -10.970 -11.488 1.00 75.81 76 ALA A C 1
ATOM 587 O O . ALA A 1 76 ? -1.623 -10.912 -10.347 1.00 75.81 76 ALA A O 1
ATOM 588 N N . ALA A 1 77 ? -3.094 -10.170 -11.896 1.00 75.25 77 ALA A N 1
ATOM 589 C CA . ALA A 1 77 ? -3.817 -9.228 -11.056 1.00 75.25 77 ALA A CA 1
ATOM 590 C C . ALA A 1 77 ? -5.309 -9.174 -11.396 1.00 75.25 77 ALA A C 1
ATOM 592 O O . ALA A 1 77 ? -5.714 -9.451 -12.522 1.00 75.25 77 ALA A O 1
ATOM 593 N N . ALA A 1 78 ? -6.111 -8.791 -10.405 1.00 74.44 78 ALA A N 1
ATOM 594 C CA . ALA A 1 78 ? -7.553 -8.652 -10.537 1.00 74.44 78 ALA A CA 1
ATOM 595 C C . ALA A 1 78 ? -8.081 -7.493 -9.698 1.00 74.44 78 ALA A C 1
ATOM 597 O O . ALA A 1 78 ? -7.515 -7.156 -8.653 1.00 74.44 78 ALA A O 1
ATOM 598 N N . ALA A 1 79 ? -9.166 -6.880 -10.165 1.00 70.25 79 ALA A N 1
ATOM 599 C CA . ALA A 1 79 ? -9.764 -5.737 -9.496 1.00 70.25 79 ALA A CA 1
ATOM 600 C C . ALA A 1 79 ? -10.464 -6.214 -8.230 1.00 70.25 79 ALA A C 1
ATOM 602 O O . ALA A 1 79 ? -11.299 -7.119 -8.254 1.00 70.25 79 ALA A O 1
ATOM 603 N N . LEU A 1 80 ? -10.141 -5.569 -7.118 1.00 67.12 80 LEU A N 1
ATOM 604 C CA . LEU A 1 80 ? -10.951 -5.653 -5.923 1.00 67.12 80 LEU A CA 1
ATOM 605 C C . LEU A 1 80 ? -12.216 -4.822 -6.164 1.00 67.12 80 LEU A C 1
ATOM 607 O O . LEU A 1 80 ? -12.104 -3.658 -6.561 1.00 67.12 80 LEU A O 1
ATOM 611 N N . PRO A 1 81 ? -13.413 -5.377 -5.918 1.00 57.56 81 PRO A N 1
ATOM 612 C CA . PRO A 1 81 ? -14.630 -4.585 -5.981 1.00 57.56 81 PRO A CA 1
ATOM 613 C C . PRO A 1 81 ? -14.529 -3.422 -4.983 1.00 57.56 81 PRO A C 1
ATOM 615 O O . PRO A 1 81 ? -14.102 -3.611 -3.842 1.00 57.56 81 PRO A O 1
ATOM 618 N N . ALA A 1 82 ? -14.912 -2.216 -5.421 1.00 51.25 82 ALA A N 1
ATOM 619 C CA . ALA A 1 82 ? -14.797 -0.969 -4.651 1.00 51.25 82 ALA A CA 1
ATOM 620 C C . ALA A 1 82 ? -15.607 -0.969 -3.336 1.00 51.25 82 ALA A C 1
ATOM 622 O O . ALA A 1 82 ? -15.425 -0.114 -2.476 1.00 51.25 82 ALA A O 1
ATOM 623 N N . HIS A 1 83 ? -16.473 -1.956 -3.153 1.00 43.88 83 HIS A N 1
ATOM 624 C CA . HIS A 1 83 ? -17.128 -2.311 -1.906 1.00 43.88 83 HIS A CA 1
ATOM 625 C C . HIS A 1 83 ? -17.679 -3.728 -2.112 1.00 43.88 83 HIS A C 1
ATOM 627 O O . HIS A 1 83 ? -18.070 -4.042 -3.242 1.00 43.88 83 HIS A O 1
ATOM 633 N N . PRO A 1 84 ? -17.776 -4.598 -1.092 1.00 43.50 84 PRO A N 1
ATOM 634 C CA . PRO A 1 84 ? -18.707 -5.709 -1.185 1.00 43.50 84 PRO A CA 1
ATOM 635 C C . PRO A 1 84 ? -20.106 -5.090 -1.301 1.00 43.50 84 PRO A C 1
ATOM 637 O O . PRO A 1 84 ? -20.685 -4.651 -0.307 1.00 43.50 84 PRO A O 1
ATOM 640 N N . GLN A 1 85 ? -20.625 -4.968 -2.522 1.00 37.59 85 GLN A N 1
ATOM 641 C CA . GLN A 1 85 ? -22.065 -4.909 -2.708 1.00 37.59 85 GLN A CA 1
ATOM 642 C C . GLN A 1 85 ? -22.566 -6.270 -2.240 1.00 37.59 85 GLN A C 1
ATOM 644 O O . GLN A 1 85 ? -22.156 -7.305 -2.768 1.00 37.59 85 GLN A O 1
ATOM 649 N N . GLY A 1 86 ? -23.351 -6.274 -1.165 1.00 43.03 86 GLY A N 1
ATOM 650 C CA . GLY A 1 86 ? -24.020 -7.479 -0.707 1.00 43.03 86 GLY A CA 1
ATOM 651 C C . GLY A 1 86 ? -24.841 -8.039 -1.860 1.00 43.03 86 GLY A C 1
ATOM 652 O O . GLY A 1 86 ? -25.799 -7.409 -2.292 1.00 43.03 86 GLY A O 1
ATOM 653 N N . GLY A 1 87 ? -24.438 -9.190 -2.389 1.00 42.12 87 GLY A N 1
ATOM 654 C CA . GLY A 1 87 ? -25.188 -9.840 -3.451 1.00 42.12 87 GLY A CA 1
ATOM 655 C C . GLY A 1 87 ? -24.345 -10.757 -4.319 1.00 42.12 87 GLY A C 1
ATOM 656 O O . GLY A 1 87 ? -23.679 -10.304 -5.239 1.00 42.12 87 GLY A O 1
ATOM 657 N N . GLY A 1 88 ? -24.481 -12.061 -4.073 1.00 41.56 88 GLY A N 1
ATOM 658 C CA . GLY A 1 88 ? -24.432 -13.048 -5.149 1.00 41.56 88 GLY A CA 1
ATOM 659 C C . GLY A 1 88 ? -23.194 -13.937 -5.213 1.00 41.56 88 GLY A C 1
ATOM 660 O O . GLY A 1 88 ? -22.195 -13.585 -5.823 1.00 41.56 88 GLY A O 1
ATOM 661 N N . GLY A 1 89 ? -23.346 -15.163 -4.705 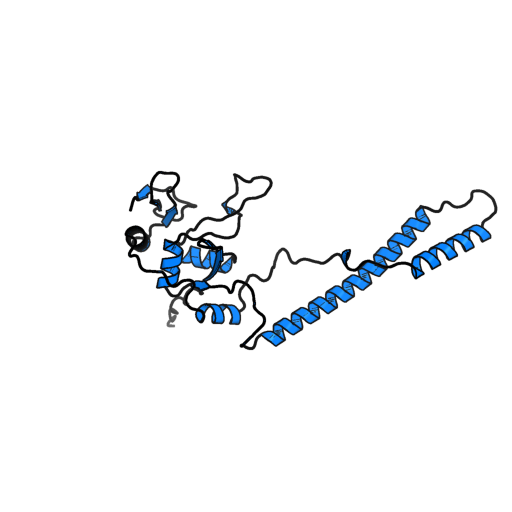1.00 41.53 89 GLY A N 1
ATOM 662 C CA . GLY A 1 89 ? -22.765 -16.346 -5.346 1.00 41.53 89 GLY A CA 1
ATOM 663 C C . GLY A 1 89 ? -21.415 -16.827 -4.819 1.00 41.53 89 GLY A C 1
ATOM 664 O O . GLY A 1 89 ? -20.373 -16.501 -5.372 1.00 41.53 89 GLY A O 1
ATOM 665 N N . GLY A 1 90 ? -21.446 -17.723 -3.828 1.00 40.34 90 GLY A N 1
ATOM 666 C CA . GLY A 1 90 ? -20.355 -18.681 -3.618 1.00 40.34 90 GLY A CA 1
ATOM 667 C C . GLY A 1 90 ? -20.065 -19.011 -2.158 1.00 40.34 90 GLY A C 1
ATOM 668 O O . GLY A 1 90 ? -19.190 -18.392 -1.572 1.00 40.34 90 GLY A O 1
ATOM 669 N N . GLY A 1 91 ? -20.778 -19.997 -1.596 1.00 45.56 91 GLY A N 1
ATOM 670 C CA . GLY A 1 91 ? -20.339 -20.951 -0.552 1.00 45.56 91 GLY A CA 1
ATOM 671 C C . GLY A 1 91 ? -19.796 -20.483 0.814 1.00 45.56 91 GLY A C 1
ATOM 672 O O . GLY A 1 91 ? -19.847 -21.259 1.760 1.00 45.56 91 GLY A O 1
ATOM 673 N N . GLY A 1 92 ? -19.295 -19.256 0.965 1.00 47.53 92 GLY A N 1
ATOM 674 C CA . GLY A 1 92 ? -18.592 -18.769 2.160 1.00 47.53 92 GLY A CA 1
ATOM 675 C C . GLY A 1 92 ? -19.424 -17.890 3.098 1.00 47.53 92 GLY A C 1
ATOM 676 O O . GLY A 1 92 ? -18.939 -17.531 4.169 1.00 47.53 92 GLY A O 1
ATOM 677 N N . GLY A 1 93 ? -20.666 -17.551 2.726 1.00 54.16 93 GLY A N 1
ATOM 678 C CA . GLY A 1 93 ? -21.545 -16.659 3.498 1.00 54.16 93 GLY A CA 1
ATOM 679 C C . GLY A 1 93 ? -21.827 -17.168 4.911 1.00 54.16 93 GLY A C 1
ATOM 680 O O . GLY A 1 93 ? -21.602 -16.444 5.874 1.00 54.16 93 GLY A O 1
ATOM 681 N N . ALA A 1 94 ? -22.167 -18.452 5.053 1.00 60.25 94 ALA A N 1
ATOM 682 C CA . ALA A 1 94 ? -22.474 -19.055 6.352 1.00 60.25 94 ALA A CA 1
ATOM 683 C C . ALA A 1 94 ? -21.295 -18.984 7.343 1.00 60.25 94 ALA A C 1
ATOM 685 O O . ALA A 1 94 ? -21.479 -18.726 8.529 1.00 60.25 94 ALA A O 1
ATOM 686 N N . ALA A 1 95 ? -20.057 -19.160 6.866 1.00 62.56 95 ALA A N 1
ATOM 687 C CA . ALA A 1 95 ? -18.868 -19.064 7.713 1.00 62.56 95 ALA A CA 1
ATOM 688 C C . ALA A 1 95 ? -18.567 -17.618 8.145 1.00 62.56 95 ALA A C 1
ATOM 690 O O . ALA A 1 95 ? -18.009 -17.397 9.221 1.00 62.56 95 ALA A O 1
ATOM 691 N N . VAL A 1 96 ? -18.917 -16.633 7.313 1.00 63.12 96 VAL A N 1
ATOM 692 C CA . VAL A 1 96 ? -18.805 -15.209 7.653 1.00 63.12 96 VAL A CA 1
ATOM 693 C C . VAL A 1 96 ? -19.906 -14.813 8.636 1.00 63.12 96 VAL A C 1
ATOM 695 O O . VAL A 1 96 ? -19.599 -14.195 9.650 1.00 63.12 96 VAL A O 1
ATOM 698 N N . GLU A 1 97 ? -21.147 -15.234 8.401 1.00 71.19 97 GLU A N 1
ATOM 699 C CA . GLU A 1 97 ? -22.296 -14.993 9.283 1.00 71.19 97 GLU A CA 1
ATOM 700 C C . GLU A 1 97 ? -22.073 -15.561 10.688 1.00 71.19 97 GLU A C 1
ATOM 702 O O . GLU A 1 97 ? -22.275 -14.861 11.679 1.00 71.19 97 GLU A O 1
ATOM 707 N N . LEU A 1 98 ? -21.559 -16.792 10.794 1.00 78.44 98 LEU A N 1
ATOM 708 C CA . LEU A 1 98 ? -21.204 -17.395 12.082 1.00 78.44 98 LEU A CA 1
ATOM 709 C C . LEU A 1 98 ? -20.147 -16.573 12.835 1.00 78.44 98 LEU A C 1
ATOM 711 O O . LEU A 1 98 ? -20.261 -16.392 14.045 1.00 78.44 98 LEU A O 1
ATOM 715 N N . LYS A 1 99 ? -19.138 -16.041 12.134 1.00 75.19 99 LYS A N 1
ATOM 716 C CA . LYS A 1 99 ? -18.100 -15.191 12.744 1.00 75.19 99 LYS A CA 1
ATOM 717 C C . LYS A 1 99 ? -18.635 -13.826 13.166 1.00 75.19 99 LYS A C 1
ATOM 719 O O . LYS A 1 99 ? -18.210 -13.311 14.196 1.00 75.19 99 LYS A O 1
ATOM 724 N N . VAL A 1 100 ? -19.538 -13.237 12.380 1.00 79.38 100 VAL A N 1
ATOM 725 C CA . VAL A 1 100 ? -20.220 -11.986 12.744 1.00 79.38 100 VAL A CA 1
ATOM 726 C C . VAL A 1 100 ? -21.007 -12.200 14.030 1.00 79.38 100 VAL A C 1
ATOM 728 O O . VAL A 1 100 ? -20.791 -11.470 14.992 1.00 79.38 100 VAL A O 1
ATOM 731 N N . ARG A 1 101 ? -21.801 -13.272 14.094 1.00 86.12 101 ARG A N 1
ATOM 732 C CA . ARG A 1 101 ? -22.590 -13.618 15.276 1.00 86.12 101 ARG A CA 1
ATOM 733 C C . ARG A 1 101 ? -21.729 -13.871 16.515 1.00 86.12 101 ARG A C 1
ATOM 735 O O . ARG A 1 101 ? -22.021 -13.332 17.575 1.00 86.12 101 ARG A O 1
ATOM 742 N N . GLN A 1 102 ? -20.644 -14.640 16.390 1.00 86.38 102 GLN A N 1
ATOM 743 C CA . GLN A 1 102 ? -19.699 -14.856 17.497 1.00 86.38 102 GLN A CA 1
ATOM 744 C C . GLN A 1 102 ? -19.150 -13.529 18.032 1.00 86.38 102 GLN A C 1
ATOM 746 O O . GLN A 1 102 ? -19.106 -13.311 19.239 1.00 86.38 102 GLN A O 1
ATOM 751 N N . ARG A 1 103 ? -18.789 -12.610 17.132 1.00 83.06 103 ARG A N 1
ATOM 752 C CA . ARG A 1 103 ? -18.265 -11.296 17.507 1.00 83.06 103 ARG A CA 1
ATOM 753 C C . ARG A 1 103 ? -19.320 -10.406 18.165 1.00 83.06 103 ARG A C 1
ATOM 755 O O . ARG A 1 103 ? -18.987 -9.656 19.077 1.00 83.06 103 ARG A O 1
ATOM 762 N N . GLU A 1 104 ? -20.569 -10.470 17.716 1.00 86.81 104 GLU A N 1
ATOM 763 C CA . GLU A 1 104 ? -21.695 -9.774 18.351 1.00 86.81 104 GLU A CA 1
ATOM 764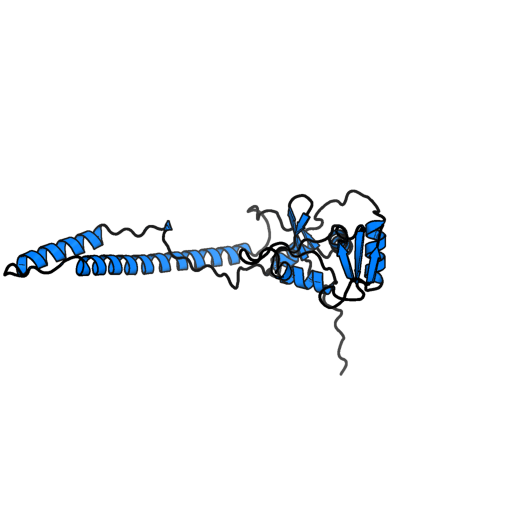 C C . GLU A 1 104 ? -21.953 -10.312 19.764 1.00 86.81 104 GLU A C 1
ATOM 766 O O . GLU A 1 104 ? -22.112 -9.534 20.703 1.00 86.81 104 GLU A O 1
ATOM 771 N N . GLU A 1 105 ? -21.917 -11.635 19.942 1.00 91.19 105 GLU A N 1
ATOM 772 C CA . GLU A 1 105 ? -22.051 -12.280 21.252 1.00 91.19 105 GLU A CA 1
ATOM 773 C C . GLU A 1 105 ? -20.902 -11.884 22.198 1.00 91.19 105 GLU A C 1
ATOM 775 O O . GLU A 1 105 ? -21.141 -11.560 23.363 1.00 91.19 105 GLU A O 1
ATOM 780 N N . GLU A 1 106 ? -19.662 -11.839 21.704 1.00 87.88 106 GLU A N 1
ATOM 781 C CA . GLU A 1 106 ? -18.495 -11.351 22.452 1.00 87.88 106 GLU A CA 1
ATOM 782 C C . GLU A 1 106 ? -18.625 -9.871 22.839 1.00 87.88 106 GLU A C 1
ATOM 784 O O . GLU A 1 106 ? -18.364 -9.508 23.988 1.00 87.88 106 GLU A O 1
ATOM 789 N N . GLN A 1 107 ? -19.069 -9.012 21.915 1.00 87.62 107 GLN A N 1
ATOM 790 C CA . GLN A 1 107 ? -19.313 -7.594 22.202 1.00 87.62 107 GLN A CA 1
ATOM 791 C C . GLN A 1 107 ? -20.398 -7.419 23.262 1.00 87.62 107 GLN A C 1
ATOM 793 O O . GLN A 1 107 ? -20.239 -6.601 24.168 1.00 87.62 107 GLN A O 1
ATOM 798 N N . GLN A 1 108 ? -21.465 -8.216 23.193 1.00 90.25 108 GLN A N 1
ATOM 799 C CA . GLN A 1 108 ? -22.544 -8.165 24.169 1.00 90.25 108 GLN A CA 1
ATOM 800 C C . GLN A 1 108 ? -22.072 -8.609 25.558 1.00 90.25 108 GLN A C 1
ATOM 802 O O . GLN A 1 108 ? -22.429 -7.976 26.552 1.00 90.25 108 GLN A O 1
ATOM 807 N N . ARG A 1 109 ? -21.242 -9.657 25.644 1.00 92.00 109 ARG A N 1
ATOM 808 C CA . ARG A 1 109 ? -20.622 -10.088 26.910 1.00 92.00 109 ARG A CA 1
ATOM 809 C C . ARG A 1 109 ? -19.725 -8.997 27.486 1.00 92.00 109 ARG A C 1
ATOM 811 O O . ARG A 1 109 ? -19.919 -8.600 28.632 1.00 92.00 109 ARG A O 1
ATOM 818 N N . SER A 1 110 ? -18.833 -8.441 26.666 1.00 92.25 110 SER A N 1
ATOM 819 C CA . SER A 1 110 ? -17.934 -7.362 27.088 1.00 92.25 110 SER A CA 1
ATOM 820 C C . SER A 1 110 ? -18.699 -6.116 27.544 1.00 92.25 110 SER A C 1
ATOM 822 O O . SER A 1 110 ? -18.325 -5.484 28.529 1.00 92.25 110 SER A O 1
ATOM 824 N N . TYR A 1 111 ? -19.814 -5.786 26.888 1.00 93.12 111 TYR A N 1
ATOM 825 C CA . TYR A 1 111 ? -20.682 -4.687 27.303 1.00 93.12 111 TYR A CA 1
ATOM 826 C C . TYR A 1 111 ? -21.291 -4.903 28.688 1.00 93.12 111 TYR A C 1
ATOM 828 O O . TYR A 1 111 ? -21.314 -3.970 29.492 1.00 93.12 111 TYR A O 1
ATOM 836 N N . GLN A 1 112 ? -21.757 -6.117 28.997 1.00 92.00 112 GLN A N 1
ATOM 837 C CA . GLN A 1 112 ? -22.288 -6.412 30.330 1.00 92.00 112 GLN A CA 1
ATOM 838 C C . GLN A 1 112 ? -21.195 -6.328 31.401 1.00 92.00 112 GLN A C 1
ATOM 840 O O . GLN A 1 112 ? -21.419 -5.716 32.442 1.00 92.00 112 GLN A O 1
ATOM 845 N N . GLU A 1 113 ? -20.005 -6.867 31.133 1.00 92.62 113 GLU A N 1
ATOM 846 C CA . GLU A 1 113 ? -18.863 -6.795 32.055 1.00 92.62 113 GLU A CA 1
ATOM 847 C C . GLU A 1 113 ? -18.437 -5.345 32.322 1.00 92.62 113 GLU A C 1
ATOM 849 O O . GLU A 1 113 ? -18.344 -4.922 33.474 1.00 92.62 113 GLU A O 1
ATOM 854 N N . GLN A 1 114 ? -18.255 -4.543 31.270 1.00 93.38 114 GLN A N 1
ATOM 855 C CA . GLN A 1 114 ? -17.873 -3.135 31.404 1.00 93.38 114 GLN A CA 1
ATOM 856 C C . GLN A 1 114 ? -18.947 -2.304 32.101 1.00 93.38 114 GLN A C 1
ATOM 858 O O . GLN A 1 114 ? -18.624 -1.406 32.876 1.00 93.38 114 GLN A O 1
ATOM 863 N N . ARG A 1 115 ? -20.228 -2.618 31.880 1.00 93.56 115 ARG A N 1
ATOM 864 C CA . ARG A 1 115 ? -21.330 -1.981 32.603 1.00 93.56 115 ARG A CA 1
ATOM 865 C C . ARG A 1 115 ? -21.244 -2.255 34.104 1.00 93.56 115 ARG A C 1
ATOM 867 O O . ARG A 1 115 ? -21.460 -1.327 34.880 1.00 93.56 115 ARG A O 1
ATOM 874 N N . LEU A 1 116 ? -20.964 -3.494 34.509 1.00 93.38 116 LEU A N 1
ATOM 875 C CA . LEU A 1 116 ? -20.825 -3.850 35.925 1.00 93.38 116 LEU A CA 1
ATOM 876 C C . LEU A 1 116 ? -19.637 -3.123 36.558 1.00 93.38 116 LEU A C 1
ATOM 878 O O . LEU A 1 116 ? -19.812 -2.448 37.570 1.00 93.38 116 LEU A O 1
ATOM 882 N N . LEU A 1 117 ? -18.474 -3.161 35.904 1.00 93.94 117 LEU A N 1
ATOM 883 C CA . LEU A 1 117 ? -17.272 -2.471 36.375 1.00 93.94 117 LEU A CA 1
ATOM 884 C C . LEU A 1 117 ? -17.489 -0.959 36.491 1.00 93.94 117 LEU A C 1
ATOM 886 O O . LEU A 1 117 ? -17.145 -0.361 37.503 1.00 93.94 117 LEU A O 1
ATOM 890 N N . ALA A 1 118 ? -18.120 -0.326 35.501 1.00 92.88 118 ALA A N 1
ATOM 891 C CA . ALA A 1 118 ? -18.393 1.109 35.538 1.00 92.88 118 ALA A CA 1
ATOM 892 C C . ALA A 1 118 ? -19.405 1.496 36.638 1.00 92.88 118 ALA A C 1
ATOM 894 O O . ALA A 1 118 ? -19.325 2.591 37.203 1.00 92.88 118 ALA A O 1
ATOM 895 N N . LEU A 1 119 ? -20.344 0.603 36.970 1.00 92.94 119 LEU A N 1
ATOM 896 C CA . LEU A 1 119 ? -21.267 0.784 38.091 1.00 92.94 119 LEU A CA 1
ATOM 897 C C . LEU A 1 119 ? -20.524 0.701 39.430 1.00 92.94 119 LEU A C 1
ATOM 899 O O . LEU A 1 119 ? -20.731 1.551 40.299 1.00 92.94 119 LEU A O 1
ATOM 903 N N . GLU A 1 120 ? -19.647 -0.289 39.595 1.00 92.69 120 GLU A N 1
ATOM 904 C CA . GLU A 1 120 ? -18.780 -0.426 40.772 1.00 92.69 120 GLU A CA 1
ATOM 905 C C . GLU A 1 120 ? -17.862 0.786 40.937 1.00 92.69 120 GLU A C 1
ATOM 907 O O . GLU A 1 120 ? -17.748 1.335 42.035 1.00 92.69 120 GLU A O 1
ATOM 912 N N . ASP A 1 121 ? -17.289 1.276 39.840 1.00 92.38 121 ASP A N 1
ATOM 913 C CA . ASP A 1 121 ? -16.400 2.432 39.860 1.00 92.38 121 ASP A CA 1
ATOM 914 C C . ASP A 1 121 ? -17.152 3.708 40.275 1.00 92.38 121 ASP A C 1
ATOM 916 O O . ASP A 1 121 ? -16.679 4.471 41.122 1.00 92.38 121 ASP A O 1
ATOM 920 N N . ARG A 1 122 ? -18.394 3.886 39.798 1.00 90.25 122 ARG A N 1
ATOM 921 C CA . ARG A 1 122 ? -19.294 4.962 40.248 1.00 90.25 122 ARG A CA 1
ATOM 922 C C . ARG A 1 122 ? -19.643 4.846 41.734 1.00 90.25 122 ARG A C 1
ATOM 924 O O . ARG A 1 122 ? -19.639 5.862 42.432 1.00 90.25 122 ARG A O 1
ATOM 931 N N . LYS A 1 123 ? -19.945 3.641 42.233 1.00 91.75 123 LYS A N 1
ATOM 932 C CA . LYS A 1 123 ? -20.215 3.410 43.664 1.00 91.75 123 LYS A CA 1
ATOM 933 C C . LYS A 1 123 ? -18.988 3.736 44.514 1.00 91.75 123 LYS A C 1
ATOM 935 O O . LYS A 1 123 ? -19.112 4.449 45.507 1.00 91.75 123 LYS A O 1
ATOM 940 N N . SER A 1 124 ? -17.806 3.284 44.096 1.00 90.50 124 SER A N 1
ATOM 941 C CA . SER A 1 124 ? -16.553 3.566 44.800 1.00 90.50 124 SER A CA 1
ATOM 942 C C . SER A 1 124 ? -16.238 5.066 44.822 1.00 90.50 124 SER A C 1
ATOM 944 O O . SER A 1 124 ? -15.826 5.596 45.853 1.00 90.50 124 SER A O 1
ATOM 946 N N . ALA A 1 125 ? -16.509 5.784 43.728 1.00 90.31 125 ALA A N 1
ATOM 947 C CA . ALA A 1 125 ? -16.356 7.233 43.666 1.00 90.31 125 ALA A CA 1
ATOM 948 C C . ALA A 1 125 ? -17.312 7.967 44.622 1.00 90.31 125 ALA A C 1
ATOM 950 O O . ALA A 1 125 ? -16.892 8.915 45.283 1.00 90.31 125 ALA A O 1
ATOM 951 N N . LEU A 1 126 ? -18.566 7.514 44.748 1.00 89.94 126 LEU A N 1
ATOM 952 C CA . LEU A 1 126 ? -19.533 8.075 45.700 1.00 89.94 126 LEU A CA 1
ATOM 953 C C . LEU A 1 126 ? -19.123 7.850 47.159 1.00 89.94 126 LEU A C 1
ATOM 955 O O . LEU A 1 126 ? -19.258 8.770 47.965 1.00 89.94 126 LEU A O 1
ATOM 959 N N . LEU A 1 127 ? -18.600 6.663 47.482 1.00 89.12 127 LEU A N 1
ATOM 960 C CA . LEU A 1 127 ? -18.055 6.357 48.807 1.00 89.12 127 LEU A CA 1
ATOM 961 C C . LEU A 1 127 ? -16.870 7.269 49.138 1.00 89.12 127 LEU A C 1
ATOM 963 O O . LEU A 1 127 ? -16.836 7.856 50.211 1.00 89.12 127 LEU A O 1
ATOM 967 N N . ARG A 1 128 ? -15.939 7.462 48.194 1.00 88.44 128 ARG A N 1
ATOM 968 C CA . ARG A 1 128 ? -14.794 8.372 48.376 1.00 88.44 128 ARG A CA 1
ATOM 969 C C . ARG A 1 128 ? -15.209 9.835 48.533 1.00 88.44 128 ARG A C 1
ATOM 971 O O . ARG A 1 128 ? -14.568 10.569 49.275 1.00 88.44 128 ARG A O 1
ATOM 978 N N . ALA A 1 129 ? -16.244 10.269 47.817 1.00 87.69 129 ALA A N 1
ATOM 979 C CA . ALA A 1 129 ? -16.723 11.649 47.858 1.00 87.69 129 ALA A CA 1
ATOM 980 C C . ALA A 1 129 ? -17.583 11.960 49.094 1.00 87.69 129 ALA A C 1
ATOM 982 O O . ALA A 1 129 ? -17.805 13.129 49.402 1.00 87.69 129 ALA A O 1
ATOM 983 N N . THR A 1 130 ? -18.095 10.938 49.784 1.00 83.75 130 THR A N 1
ATOM 984 C CA . THR A 1 130 ? -18.944 11.117 50.963 1.00 83.75 130 THR A CA 1
ATOM 985 C C . THR A 1 130 ? -18.094 10.979 52.220 1.00 83.75 130 THR A C 1
ATOM 987 O O . THR A 1 130 ? -17.697 9.885 52.601 1.00 83.75 130 THR A O 1
ATOM 990 N N . THR A 1 131 ? -17.795 12.103 52.865 1.00 79.88 131 THR A N 1
ATOM 991 C CA . THR A 1 131 ? -17.074 12.131 54.143 1.00 79.88 131 THR A CA 1
ATOM 992 C C . THR A 1 131 ? -18.008 11.771 55.303 1.00 79.88 131 THR A C 1
ATOM 994 O O . THR A 1 131 ? -19.112 12.324 55.352 1.00 79.88 131 THR A O 1
ATOM 997 N N . PRO A 1 132 ? -17.591 10.912 56.251 1.00 75.75 132 PRO A N 1
ATOM 998 C CA . PRO A 1 132 ? -18.390 10.619 57.438 1.00 75.75 132 PRO A CA 1
ATOM 999 C C . PRO A 1 132 ? -18.508 11.861 58.344 1.00 75.75 132 PRO A C 1
ATOM 1001 O O . PRO A 1 132 ? -17.568 12.662 58.412 1.00 75.75 132 PRO A O 1
ATOM 1004 N N . PRO A 1 133 ? -19.647 12.058 59.033 1.00 71.81 133 PRO A N 1
ATOM 1005 C CA . PRO A 1 133 ? -19.818 13.167 59.965 1.00 71.81 133 PRO A CA 1
ATOM 1006 C C . PRO A 1 133 ? -18.937 12.980 61.209 1.00 71.81 133 PRO A C 1
ATOM 1008 O O . PRO A 1 133 ? -18.840 11.894 61.763 1.00 71.81 133 PRO A O 1
ATOM 1011 N N . SER A 1 134 ? -18.320 14.057 61.699 1.00 66.94 134 SER A N 1
ATOM 1012 C CA . SER A 1 134 ? -17.412 14.016 62.859 1.00 66.94 134 SER A CA 1
ATOM 1013 C C . SER A 1 134 ? -18.113 13.878 64.221 1.00 66.94 134 SER A C 1
ATOM 1015 O O . SER A 1 134 ? -17.437 13.778 65.243 1.00 66.94 134 SER A O 1
ATOM 1017 N N . THR A 1 135 ? -19.450 13.913 64.272 1.00 58.88 135 THR A N 1
ATOM 1018 C CA . THR A 1 135 ? -20.199 14.027 65.534 1.00 58.88 135 THR A CA 1
ATOM 1019 C C . THR A 1 135 ? -21.545 13.290 65.478 1.00 58.88 135 THR A C 1
ATOM 1021 O O . THR A 1 135 ? -22.490 13.760 64.853 1.00 58.88 135 THR A O 1
ATOM 1024 N N . GLY A 1 136 ? -21.638 12.141 66.161 1.00 60.16 136 GLY A N 1
ATOM 1025 C CA . GLY A 1 136 ? -22.850 11.556 66.774 1.00 60.16 136 GLY A CA 1
ATOM 1026 C C . GLY A 1 136 ? -24.043 11.121 65.904 1.00 60.16 136 GLY A C 1
ATOM 1027 O O . GLY A 1 136 ? -24.943 10.475 66.433 1.00 60.16 136 GLY A O 1
ATOM 1028 N N . ALA A 1 137 ? -24.085 11.430 64.609 1.00 64.94 137 ALA A N 1
ATOM 1029 C CA . ALA A 1 137 ? -25.232 11.161 63.732 1.00 64.94 137 ALA A CA 1
ATOM 1030 C C . ALA A 1 137 ? -25.057 9.892 62.871 1.00 64.94 137 ALA A C 1
ATOM 1032 O O . ALA A 1 137 ? -25.381 9.904 61.683 1.00 64.94 137 ALA A O 1
ATOM 1033 N N . GLU A 1 138 ? -24.524 8.813 63.459 1.00 67.06 138 GLU A N 1
ATOM 1034 C CA . GLU A 1 138 ? -24.028 7.649 62.709 1.00 67.06 138 GLU A CA 1
ATOM 1035 C C . GLU A 1 138 ? -25.121 6.907 61.899 1.00 67.06 138 GLU A C 1
ATOM 1037 O O . GLU A 1 138 ? -25.031 6.707 60.691 1.00 67.06 138 GLU A O 1
ATOM 1042 N N . ALA A 1 139 ? -26.242 6.584 62.542 1.00 74.56 139 ALA A N 1
ATOM 1043 C CA . ALA A 1 139 ? -27.293 5.782 61.910 1.00 74.56 139 ALA A CA 1
ATOM 1044 C C . ALA A 1 139 ? -28.007 6.490 60.737 1.00 74.56 139 ALA A C 1
ATOM 1046 O O . ALA A 1 139 ? -28.405 5.849 59.766 1.00 74.56 139 ALA A O 1
ATOM 1047 N N . GLY A 1 140 ? -28.169 7.816 60.815 1.00 79.75 140 GLY A N 1
ATOM 1048 C CA . GLY A 1 140 ? -28.859 8.597 59.784 1.00 79.75 140 GLY A CA 1
ATOM 1049 C C . GLY A 1 140 ? -28.011 8.829 58.532 1.00 79.75 140 GLY A C 1
ATOM 1050 O O . GLY A 1 140 ? -28.547 8.829 57.422 1.00 79.75 140 GLY A O 1
ATOM 1051 N N . TRP A 1 141 ? -26.689 8.994 58.681 1.00 79.94 141 TRP A N 1
ATOM 1052 C CA . TRP A 1 141 ? -25.803 9.127 57.518 1.00 79.94 141 TRP A CA 1
ATOM 1053 C C . TRP A 1 141 ? -25.699 7.816 56.747 1.00 79.94 141 TRP A C 1
ATOM 1055 O O . TRP A 1 141 ? -25.638 7.839 55.518 1.00 79.94 141 TRP A O 1
ATOM 1065 N N . GLU A 1 142 ? -25.701 6.685 57.453 1.00 82.75 142 GLU A N 1
ATOM 1066 C CA . GLU A 1 142 ? -25.526 5.375 56.838 1.00 82.75 142 GLU A CA 1
ATOM 1067 C C . GLU A 1 142 ? -26.750 4.991 56.003 1.00 82.75 142 GLU A C 1
ATOM 1069 O O . GLU A 1 142 ? -26.605 4.556 54.858 1.00 82.75 142 GLU A O 1
ATOM 1074 N N . GLN A 1 143 ? -27.955 5.292 56.502 1.00 86.38 143 GLN A N 1
ATOM 1075 C CA . GLN A 1 143 ? -29.198 5.186 55.733 1.00 86.38 143 GLN A CA 1
ATOM 1076 C C . GLN A 1 143 ? -29.187 6.077 54.482 1.00 86.38 143 GLN A C 1
ATOM 1078 O O . GLN A 1 143 ? -29.447 5.596 53.379 1.00 86.38 143 GLN A O 1
ATOM 1083 N N . ALA A 1 144 ? -28.807 7.351 54.615 1.00 85.56 144 ALA A N 1
ATOM 1084 C CA . ALA A 1 144 ? -28.743 8.271 53.477 1.00 85.56 144 ALA A CA 1
ATOM 1085 C C . ALA A 1 144 ? -27.689 7.849 52.432 1.00 85.56 144 ALA A C 1
ATOM 1087 O O . ALA A 1 144 ? -27.887 8.010 51.224 1.00 85.56 144 ALA A O 1
ATOM 1088 N N . LEU A 1 145 ? -26.556 7.290 52.868 1.00 86.12 145 LEU A N 1
ATOM 1089 C CA . LEU A 1 145 ? -25.535 6.750 51.973 1.00 86.12 145 LEU A CA 1
ATOM 1090 C C . LEU A 1 145 ? -26.040 5.502 51.237 1.00 86.12 145 LEU A C 1
ATOM 1092 O O . LEU A 1 145 ? -25.831 5.384 50.026 1.00 86.12 145 LEU A O 1
ATOM 1096 N N . GLN A 1 146 ? -26.725 4.599 51.941 1.00 88.06 146 GLN A N 1
ATOM 1097 C CA . GLN A 1 146 ? -27.342 3.408 51.355 1.00 88.06 146 GLN A CA 1
ATOM 1098 C C . GLN A 1 146 ? -28.395 3.773 50.305 1.00 88.06 146 GLN A C 1
ATOM 1100 O O . GLN A 1 146 ? -28.375 3.213 49.208 1.00 88.06 146 GLN A O 1
ATOM 1105 N N . GLU A 1 147 ? -29.248 4.761 50.577 1.00 89.81 147 GLU A N 1
ATOM 1106 C CA . GLU A 1 147 ? -30.222 5.273 49.606 1.00 89.81 147 GLU A CA 1
ATOM 1107 C C . GLU A 1 147 ? -29.538 5.839 48.354 1.00 89.81 147 GLU A C 1
ATOM 1109 O O . GLU A 1 147 ? -29.930 5.525 47.229 1.00 89.81 147 GLU A O 1
ATOM 1114 N N . ARG A 1 148 ? -28.454 6.611 48.517 1.00 88.00 148 ARG A N 1
ATOM 1115 C CA . ARG A 1 148 ? -27.679 7.156 47.386 1.00 88.00 148 ARG A CA 1
ATOM 1116 C C . ARG A 1 148 ? -26.999 6.067 46.557 1.00 88.00 148 ARG A C 1
ATOM 1118 O O . ARG A 1 148 ? -26.956 6.174 45.331 1.00 88.00 148 ARG A O 1
ATOM 1125 N N . LEU A 1 149 ? -26.473 5.024 47.198 1.00 90.81 149 LEU A N 1
ATOM 1126 C CA . LEU A 1 149 ? -25.894 3.857 46.524 1.00 90.81 149 LEU A CA 1
ATOM 1127 C C . LEU A 1 149 ? -26.961 3.058 45.764 1.00 90.81 149 LEU A C 1
ATOM 1129 O O . LEU A 1 149 ? -26.706 2.629 44.635 1.00 90.81 149 LEU A O 1
ATOM 1133 N N . ALA A 1 150 ? -28.148 2.888 46.351 1.00 91.25 150 ALA A N 1
ATOM 1134 C CA . ALA A 1 150 ? -29.282 2.218 45.722 1.00 91.25 150 ALA A CA 1
ATOM 1135 C C . ALA A 1 150 ? -29.798 3.003 44.504 1.00 91.25 150 ALA A C 1
ATOM 1137 O O . ALA A 1 150 ? -29.963 2.426 43.429 1.00 91.25 150 ALA A O 1
ATOM 1138 N N . ALA A 1 151 ? -29.942 4.326 44.627 1.00 90.75 151 ALA A N 1
ATOM 1139 C CA . ALA A 1 151 ? -30.301 5.208 43.517 1.00 90.75 151 ALA A CA 1
ATOM 1140 C C . ALA A 1 151 ? -29.251 5.161 42.395 1.00 90.75 151 ALA A C 1
ATOM 1142 O O . ALA A 1 151 ? -29.581 4.997 41.222 1.00 90.75 151 ALA A O 1
ATOM 114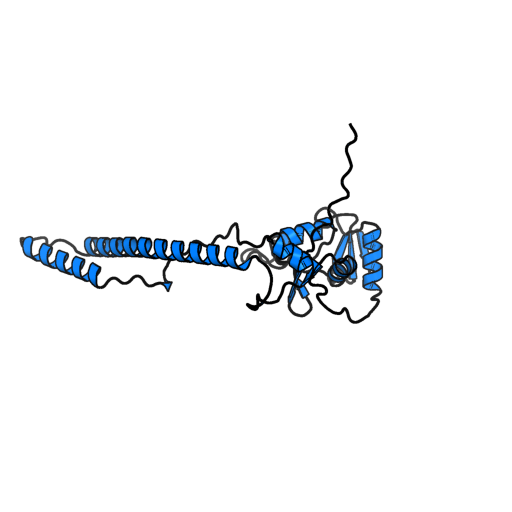3 N N . ALA A 1 152 ? -27.960 5.205 42.749 1.00 87.38 152 ALA A N 1
ATOM 1144 C CA . ALA A 1 152 ? -26.880 5.075 41.778 1.00 87.38 152 ALA A CA 1
ATOM 1145 C C . ALA A 1 152 ? -26.894 3.723 41.054 1.00 87.38 152 ALA A C 1
ATOM 1147 O O . ALA A 1 152 ? -26.502 3.676 39.896 1.00 87.38 152 ALA A O 1
ATOM 1148 N N . GLN A 1 153 ? -27.334 2.638 41.695 1.00 90.44 153 GLN A N 1
ATOM 1149 C CA . GLN A 1 153 ? -27.481 1.333 41.048 1.00 90.44 153 GLN A CA 1
ATOM 1150 C C . GLN A 1 153 ? -28.682 1.284 40.097 1.00 90.44 153 GLN A C 1
ATOM 1152 O O . GLN A 1 153 ? -28.569 0.702 39.018 1.00 90.44 153 GLN A O 1
ATOM 1157 N N . HIS A 1 154 ? -29.809 1.876 40.491 1.00 89.38 154 HIS A N 1
ATOM 1158 C CA . HIS A 1 154 ? -31.040 1.869 39.704 1.00 89.38 154 HIS A CA 1
ATOM 1159 C C . HIS A 1 154 ? -30.925 2.735 38.439 1.00 89.38 154 HIS A C 1
ATOM 1161 O O . HIS A 1 154 ? -31.291 2.298 37.350 1.00 89.38 154 HIS A O 1
ATOM 1167 N N . ASP A 1 155 ? -30.329 3.923 38.558 1.00 90.00 155 ASP A N 1
ATOM 1168 C CA . ASP A 1 155 ? -30.295 4.907 37.469 1.00 90.00 155 ASP A CA 1
ATOM 1169 C C . ASP A 1 155 ? -29.049 4.783 36.577 1.00 90.00 155 ASP A C 1
ATOM 1171 O O . ASP A 1 155 ? -28.860 5.544 35.621 1.00 90.00 155 ASP A O 1
ATOM 1175 N N . PHE A 1 156 ? -28.152 3.839 36.876 1.00 90.31 156 PHE A N 1
ATOM 1176 C CA . PHE A 1 156 ? -26.926 3.686 36.107 1.00 90.31 156 PHE A CA 1
ATOM 1177 C C . PHE A 1 156 ? -27.181 3.066 34.734 1.00 90.31 156 PHE A C 1
ATOM 1179 O O . PHE A 1 156 ? -27.539 1.891 34.591 1.00 90.31 156 PHE A O 1
ATOM 1186 N N . ARG A 1 157 ? -26.871 3.847 33.698 1.00 89.06 157 ARG A N 1
ATOM 1187 C CA . ARG A 1 157 ? -26.853 3.397 32.311 1.00 89.06 157 ARG A CA 1
ATOM 1188 C C . ARG A 1 157 ? -25.466 3.592 31.720 1.00 89.06 157 ARG A C 1
ATOM 1190 O O . ARG A 1 157 ? -24.982 4.715 31.615 1.00 89.06 157 ARG A O 1
ATOM 1197 N N . PHE A 1 158 ? -24.858 2.493 31.294 1.00 89.62 158 PHE A N 1
ATOM 1198 C CA . PHE A 1 158 ? -23.624 2.531 30.524 1.00 89.62 158 PHE A CA 1
ATOM 1199 C C . PHE A 1 158 ? -23.968 2.784 29.045 1.00 89.62 158 PHE A C 1
ATOM 1201 O O . PHE A 1 158 ? -24.752 2.023 28.477 1.00 89.62 158 PHE A O 1
ATOM 1208 N N . PRO A 1 159 ? -23.485 3.865 28.413 1.00 91.75 159 PRO A N 1
ATOM 1209 C CA . PRO A 1 159 ? -23.805 4.144 27.018 1.00 91.75 159 PRO A CA 1
ATOM 1210 C C . PRO A 1 159 ? -23.050 3.188 26.088 1.00 91.75 159 PRO A C 1
ATOM 1212 O O . PRO A 1 159 ? -21.833 3.056 26.178 1.00 91.75 159 PRO A O 1
ATOM 1215 N N . ALA A 1 160 ? -23.760 2.570 25.138 1.00 85.38 160 ALA A N 1
ATOM 1216 C CA . ALA A 1 160 ? -23.167 1.635 24.174 1.00 85.38 160 ALA A CA 1
ATOM 1217 C C . ALA A 1 160 ? -22.039 2.261 23.335 1.00 85.38 160 ALA A C 1
ATOM 1219 O O . ALA A 1 160 ? -21.095 1.575 22.961 1.00 85.38 160 ALA A O 1
ATOM 1220 N N . SER A 1 161 ? -22.088 3.575 23.091 1.00 87.88 161 SER A N 1
ATOM 1221 C CA . SER A 1 161 ? -21.034 4.309 22.383 1.00 87.88 161 SER A CA 1
ATOM 1222 C C . SER A 1 161 ? -19.720 4.427 23.162 1.00 87.88 161 SER A C 1
ATOM 1224 O O . SER A 1 161 ? -18.695 4.719 22.557 1.00 87.88 161 SER A O 1
ATOM 1226 N N . ALA A 1 162 ? -19.737 4.231 24.485 1.00 86.19 162 ALA A N 1
ATOM 1227 C CA . ALA A 1 162 ? -18.541 4.248 25.329 1.00 86.19 162 ALA A CA 1
ATOM 1228 C C . ALA A 1 162 ? -17.963 2.844 25.569 1.00 86.19 162 ALA A C 1
ATOM 1230 O O . ALA A 1 162 ? -17.005 2.706 26.327 1.00 86.19 162 ALA A O 1
ATOM 1231 N N . LEU A 1 163 ? -18.536 1.810 24.939 1.00 88.81 163 LEU A N 1
ATOM 1232 C CA . LEU A 1 163 ? -18.020 0.450 25.012 1.00 88.81 163 LEU A CA 1
ATOM 1233 C C . LEU A 1 163 ? -16.582 0.409 24.488 1.00 88.81 163 LEU A C 1
ATOM 1235 O O . LEU A 1 163 ? -16.326 0.707 23.319 1.00 88.81 163 LEU A O 1
ATOM 1239 N N . ALA A 1 164 ? -15.644 -0.012 25.332 1.00 87.62 164 ALA A N 1
ATOM 1240 C CA . ALA A 1 164 ? -14.300 -0.307 24.876 1.00 87.62 164 ALA A CA 1
ATOM 1241 C C . ALA A 1 164 ? -14.347 -1.576 24.019 1.00 87.62 164 ALA A C 1
ATOM 1243 O O . ALA A 1 164 ? -14.693 -2.655 24.498 1.00 87.62 164 ALA A O 1
ATOM 1244 N N . VAL A 1 165 ? -14.004 -1.448 22.739 1.00 82.94 165 VAL A N 1
ATOM 1245 C CA . VAL A 1 165 ? -13.938 -2.576 21.806 1.00 82.94 165 VAL A CA 1
ATOM 1246 C C . VAL A 1 165 ? -12.487 -2.954 21.541 1.00 82.94 165 VAL A C 1
ATOM 1248 O O . VAL A 1 165 ? -11.652 -2.104 21.224 1.00 82.94 165 VAL A O 1
ATOM 1251 N N . GLN A 1 166 ? -12.172 -4.247 21.630 1.00 74.62 166 GLN A N 1
ATOM 1252 C CA . GLN A 1 166 ? -10.864 -4.739 21.216 1.00 74.62 166 GLN A CA 1
ATOM 1253 C C . GLN A 1 166 ? -10.786 -4.744 19.686 1.00 74.62 166 GLN A C 1
ATOM 1255 O O . GLN A 1 166 ? -11.420 -5.548 18.999 1.00 74.62 166 GLN A O 1
ATOM 1260 N N . LEU A 1 167 ? -9.984 -3.836 19.134 1.00 67.81 167 LEU A N 1
ATOM 1261 C CA . LEU A 1 167 ? -9.666 -3.813 17.711 1.00 67.81 167 LEU A CA 1
ATOM 1262 C C . LEU A 1 167 ? -8.413 -4.658 17.474 1.00 67.81 167 LEU A C 1
ATOM 1264 O O . LEU A 1 167 ? -7.344 -4.366 18.009 1.00 67.81 167 LEU A O 1
ATOM 1268 N N . SER A 1 168 ? -8.522 -5.714 16.667 1.00 54.94 168 SER A N 1
ATOM 1269 C CA . SER A 1 168 ? -7.368 -6.521 16.257 1.00 54.94 168 SER A CA 1
ATOM 1270 C C . SER A 1 168 ? -6.470 -5.721 15.308 1.00 54.94 168 SER A C 1
ATOM 1272 O O . SER A 1 168 ? -6.562 -5.839 14.090 1.00 54.94 168 SER A O 1
ATOM 1274 N N . THR A 1 169 ? -5.578 -4.902 15.860 1.00 54.22 169 THR A N 1
ATOM 1275 C CA . THR A 1 169 ? -4.638 -4.071 15.089 1.00 54.22 169 THR A CA 1
ATOM 1276 C C . THR A 1 169 ? -3.513 -4.888 14.441 1.00 54.22 169 THR A C 1
ATOM 1278 O O . THR A 1 169 ? -2.982 -4.484 13.411 1.00 54.22 169 THR A O 1
ATOM 1281 N N . ALA A 1 170 ? -3.180 -6.064 14.988 1.00 49.19 170 ALA A N 1
ATOM 1282 C CA . ALA A 1 170 ? -2.098 -6.928 14.492 1.00 49.19 170 ALA A CA 1
ATOM 1283 C C . ALA A 1 170 ? -2.543 -7.979 13.451 1.00 49.19 170 ALA A C 1
ATOM 1285 O O . ALA A 1 170 ? -1.733 -8.461 12.660 1.00 49.19 170 ALA A O 1
ATOM 1286 N N . ARG A 1 171 ? -3.835 -8.327 13.423 1.00 49.84 171 ARG A N 1
ATOM 1287 C CA . ARG A 1 171 ? -4.463 -9.219 12.432 1.00 49.84 171 ARG A CA 1
ATOM 1288 C C . ARG A 1 171 ? -5.781 -8.609 11.958 1.00 49.84 171 ARG A C 1
ATOM 1290 O O . ARG A 1 171 ? -6.847 -9.190 12.127 1.00 49.84 171 ARG A O 1
ATOM 1297 N N . ALA A 1 172 ? -5.727 -7.432 11.346 1.00 46.66 172 ALA A N 1
ATOM 1298 C CA . ALA A 1 172 ? -6.815 -7.043 10.459 1.00 46.66 172 ALA A CA 1
ATOM 1299 C C . ALA A 1 172 ? -6.782 -8.036 9.290 1.00 46.66 172 ALA A C 1
ATOM 1301 O O . ALA A 1 172 ? -5.784 -8.057 8.573 1.00 46.66 172 ALA A O 1
ATOM 1302 N N . GLY A 1 173 ? -7.796 -8.903 9.174 1.00 49.38 173 GLY A N 1
ATOM 1303 C CA . GLY A 1 173 ? -7.965 -9.970 8.174 1.00 49.38 173 GLY A CA 1
ATOM 1304 C C . GLY A 1 173 ? -7.879 -9.497 6.720 1.00 49.38 173 GLY A C 1
ATOM 1305 O O . GLY A 1 173 ? -8.854 -9.515 5.981 1.00 49.38 173 GLY A O 1
ATOM 1306 N N . LEU A 1 174 ? -6.691 -9.059 6.321 1.00 53.03 174 LEU A N 1
ATOM 1307 C CA . LEU A 1 174 ? -6.332 -8.585 4.995 1.00 53.03 174 LEU A CA 1
ATOM 1308 C C . LEU A 1 174 ? -5.674 -9.703 4.179 1.00 53.03 174 LEU A C 1
ATOM 1310 O O . LEU A 1 174 ? -5.355 -9.483 3.016 1.00 53.03 174 LEU A O 1
ATOM 1314 N N . SER A 1 175 ? -5.467 -10.896 4.745 1.00 54.69 175 SER A N 1
ATOM 1315 C CA . SER A 1 175 ? -5.131 -12.085 3.963 1.00 54.69 175 SER A CA 1
ATOM 1316 C C . SER A 1 175 ? -6.376 -12.555 3.212 1.00 54.69 175 SER A C 1
ATOM 1318 O O . SER A 1 175 ? -7.483 -12.574 3.750 1.00 54.69 175 SER A O 1
ATOM 1320 N N . HIS A 1 176 ? -6.223 -12.885 1.932 1.00 57.12 176 HIS A N 1
ATOM 1321 C CA . HIS A 1 176 ? -7.317 -13.506 1.192 1.00 57.12 176 HIS A CA 1
ATOM 1322 C C . HIS A 1 176 ? -7.559 -14.914 1.747 1.00 57.12 176 HIS A C 1
ATOM 1324 O O . HIS A 1 176 ? -6.613 -15.694 1.868 1.00 57.12 176 HIS A O 1
ATOM 1330 N N . CYS A 1 177 ? -8.818 -15.266 2.027 1.00 60.50 177 CYS A N 1
ATOM 1331 C CA . CYS A 1 177 ? -9.188 -16.676 2.121 1.00 60.50 177 CYS A CA 1
ATOM 1332 C C . CYS A 1 177 ? -9.075 -17.327 0.729 1.00 60.50 177 CYS A C 1
ATOM 1334 O O . CYS A 1 177 ? -9.016 -16.624 -0.289 1.00 60.50 177 CYS A O 1
ATOM 1336 N N . ALA A 1 178 ? -8.998 -18.657 0.673 1.00 59.88 178 ALA A N 1
ATOM 1337 C CA . ALA A 1 178 ? -8.784 -19.385 -0.579 1.00 59.88 178 ALA A CA 1
ATOM 1338 C C . ALA A 1 178 ? -9.851 -19.040 -1.634 1.00 59.88 178 ALA A C 1
ATOM 1340 O O . ALA A 1 178 ? -9.529 -18.835 -2.803 1.00 59.88 178 ALA A O 1
ATOM 1341 N N . GLU A 1 179 ? -11.092 -18.851 -1.194 1.00 59.59 179 GLU A N 1
ATOM 1342 C CA . GLU A 1 179 ? -12.243 -18.460 -2.005 1.00 59.59 179 GLU A CA 1
ATOM 1343 C C . GLU A 1 179 ? -12.074 -17.045 -2.569 1.00 59.59 179 GLU A C 1
ATOM 1345 O O . GLU A 1 179 ? -12.320 -16.808 -3.748 1.00 59.59 179 GLU A O 1
ATOM 1350 N N . SER A 1 180 ? -11.562 -16.106 -1.765 1.00 63.16 180 SER A N 1
ATOM 1351 C CA . SER A 1 180 ? -11.288 -14.743 -2.234 1.00 63.16 180 SER A CA 1
ATOM 1352 C C . SER A 1 180 ? -10.147 -14.707 -3.256 1.00 63.16 180 SER A C 1
ATOM 1354 O O . SER A 1 180 ? -10.165 -13.869 -4.153 1.00 63.16 180 SER A O 1
ATOM 1356 N N . ARG A 1 181 ? -9.151 -15.602 -3.147 1.00 65.19 181 ARG A N 1
ATOM 1357 C CA . ARG A 1 181 ? -8.098 -15.740 -4.173 1.00 65.19 181 ARG A CA 1
ATOM 1358 C C . ARG A 1 181 ? -8.623 -16.385 -5.451 1.00 65.19 181 ARG A C 1
ATOM 1360 O O . ARG A 1 181 ? -8.212 -15.983 -6.535 1.00 65.19 181 ARG A O 1
ATOM 1367 N N . ALA A 1 182 ? -9.509 -17.373 -5.334 1.00 61.78 182 ALA A N 1
ATOM 1368 C CA . ALA A 1 182 ? -10.168 -17.988 -6.481 1.00 61.78 182 ALA A CA 1
ATOM 1369 C C . ALA A 1 182 ? -11.048 -16.972 -7.227 1.00 61.78 182 ALA A C 1
ATOM 1371 O O . ALA A 1 182 ? -10.985 -16.898 -8.449 1.00 61.78 182 ALA A O 1
ATOM 1372 N N . PHE A 1 183 ? -11.774 -16.124 -6.492 1.00 61.56 183 PHE A N 1
ATOM 1373 C CA . PHE A 1 183 ? -12.558 -15.030 -7.062 1.00 61.56 183 PHE A CA 1
ATOM 1374 C C . PHE A 1 183 ? -11.686 -14.008 -7.801 1.00 61.56 183 PHE A C 1
ATOM 1376 O O . PHE A 1 183 ? -11.994 -13.656 -8.935 1.00 61.56 183 PHE A O 1
ATOM 1383 N N . LEU A 1 184 ? -10.557 -13.591 -7.211 1.00 64.62 184 LEU A N 1
ATOM 1384 C CA . LEU A 1 184 ? -9.594 -12.734 -7.910 1.00 64.62 184 LEU A CA 1
ATOM 1385 C C . LEU A 1 184 ? -9.129 -13.365 -9.227 1.00 64.62 184 LEU A C 1
ATOM 1387 O O . LEU A 1 184 ? -9.093 -12.694 -10.244 1.00 64.62 184 LEU A O 1
ATOM 1391 N N . ARG A 1 185 ? -8.820 -14.665 -9.251 1.00 62.91 185 ARG A N 1
ATOM 1392 C CA . ARG A 1 185 ? -8.410 -15.338 -10.497 1.00 62.91 185 ARG A CA 1
ATOM 1393 C C . ARG A 1 185 ? -9.499 -15.341 -11.576 1.00 62.91 185 ARG A C 1
ATOM 1395 O O . ARG A 1 185 ? -9.160 -15.414 -12.750 1.00 62.91 185 ARG A O 1
ATOM 1402 N N . ALA A 1 186 ? -10.772 -15.291 -11.188 1.00 56.19 186 ALA A N 1
ATOM 1403 C CA . ALA A 1 186 ? -11.903 -15.325 -12.110 1.00 56.19 186 ALA A CA 1
ATOM 1404 C C . ALA A 1 186 ? -12.310 -13.933 -12.635 1.00 56.19 186 ALA A C 1
ATOM 1406 O O . ALA A 1 186 ? -12.841 -13.838 -13.739 1.00 56.19 186 ALA A O 1
ATOM 1407 N N . HIS A 1 187 ? -12.069 -12.859 -11.873 1.00 57.59 187 HIS A N 1
ATOM 1408 C CA . HIS A 1 187 ? -12.505 -11.501 -12.221 1.00 57.59 187 HIS A CA 1
ATOM 1409 C C . HIS A 1 187 ? -11.425 -10.711 -12.977 1.00 57.59 187 HIS A C 1
ATOM 1411 O O . HIS A 1 187 ? -10.635 -9.950 -12.415 1.00 57.59 187 HIS A O 1
ATOM 1417 N N . TRP A 1 188 ? -11.440 -10.902 -14.292 1.00 58.84 188 TRP A N 1
ATOM 1418 C CA . TRP A 1 188 ? -10.586 -10.265 -15.292 1.00 58.84 188 TRP A CA 1
ATOM 1419 C C . TRP A 1 188 ? -11.434 -9.332 -16.188 1.00 58.84 188 TRP A C 1
ATOM 1421 O O . TRP A 1 188 ? -12.491 -9.799 -16.614 1.00 58.84 188 TRP A O 1
ATOM 1431 N N . PRO A 1 189 ? -11.055 -8.075 -16.539 1.00 54.53 189 PRO A N 1
ATOM 1432 C CA . PRO A 1 189 ? -9.904 -7.243 -16.159 1.00 54.53 189 PRO A CA 1
ATOM 1433 C C . PRO A 1 189 ? -10.281 -5.975 -15.343 1.00 54.53 189 PRO A C 1
ATOM 1435 O O . PRO A 1 189 ? -11.447 -5.640 -15.155 1.00 54.53 189 PRO A O 1
ATOM 1438 N N . VAL A 1 190 ? -9.258 -5.246 -14.873 1.00 57.16 190 VAL A N 1
ATOM 1439 C CA . VAL A 1 190 ? -9.359 -4.038 -14.018 1.00 57.16 190 VAL A CA 1
ATOM 1440 C C . VAL A 1 190 ? -9.718 -2.766 -14.797 1.00 57.16 190 VAL A C 1
ATOM 1442 O O . VAL A 1 190 ? -10.467 -1.922 -14.310 1.00 57.16 190 VAL A O 1
ATOM 1445 N N . ARG A 1 191 ? -9.218 -2.650 -16.029 1.00 59.97 191 ARG A N 1
ATOM 1446 C CA . ARG A 1 191 ? -9.548 -1.618 -17.020 1.00 59.97 191 ARG A CA 1
ATOM 1447 C C . ARG A 1 191 ? -9.396 -2.229 -18.408 1.00 59.97 191 ARG A C 1
ATOM 1449 O O . ARG A 1 191 ? -8.390 -2.898 -18.661 1.00 59.97 191 ARG A O 1
ATOM 1456 N N . GLU A 1 192 ? -10.323 -1.955 -19.326 1.00 54.69 192 GLU A N 1
ATOM 1457 C CA . GLU A 1 192 ? -10.010 -2.049 -20.754 1.00 54.69 192 GLU A CA 1
ATOM 1458 C C . GLU A 1 192 ? -8.904 -1.031 -21.018 1.00 54.69 192 GLU A C 1
ATOM 1460 O O . GLU A 1 192 ? -9.121 0.181 -20.978 1.00 54.69 192 GLU A O 1
ATOM 1465 N N . HIS A 1 193 ? -7.675 -1.518 -21.172 1.00 54.53 193 HIS A N 1
ATOM 1466 C CA . HIS A 1 193 ? -6.544 -0.664 -21.485 1.00 54.53 193 HIS A CA 1
ATOM 1467 C C . HIS A 1 193 ? -6.760 -0.159 -22.908 1.00 54.53 193 HIS A C 1
ATOM 1469 O O . HIS A 1 193 ? -6.372 -0.820 -23.873 1.00 54.53 193 HIS A O 1
ATOM 1475 N N . ALA A 1 194 ? -7.423 0.994 -23.035 1.00 46.25 194 ALA A N 1
ATOM 1476 C CA . ALA A 1 194 ? -7.553 1.696 -24.295 1.00 46.25 194 ALA A CA 1
ATOM 1477 C C . ALA A 1 194 ? -6.158 1.783 -24.912 1.00 46.25 194 ALA A C 1
ATOM 1479 O O . ALA A 1 194 ? -5.209 2.282 -24.300 1.00 46.25 194 ALA A O 1
ATOM 1480 N N . CYS A 1 195 ? -6.044 1.174 -26.089 1.00 49.66 195 CYS A N 1
ATOM 1481 C CA . CYS A 1 195 ? -4.819 1.017 -26.840 1.00 49.66 195 CYS A CA 1
ATOM 1482 C C . CYS A 1 195 ? -3.961 2.281 -26.761 1.00 49.66 195 CYS A C 1
ATOM 1484 O O . CYS A 1 195 ? -4.367 3.353 -27.205 1.00 49.66 195 CYS A O 1
ATOM 1486 N N . ARG A 1 196 ? -2.732 2.117 -26.277 1.00 49.62 196 ARG A N 1
ATOM 1487 C CA . ARG A 1 196 ? -1.577 2.623 -27.004 1.00 49.62 196 ARG A CA 1
ATOM 1488 C C . ARG A 1 196 ? -0.366 1.793 -26.628 1.00 49.62 196 ARG A C 1
ATOM 1490 O O . ARG A 1 196 ? -0.018 1.603 -25.461 1.00 49.62 196 ARG A O 1
ATOM 1497 N N . SER A 1 197 ? 0.251 1.232 -27.656 1.00 54.41 197 SER A N 1
ATOM 1498 C CA . SER A 1 197 ? 1.650 0.848 -27.636 1.00 54.41 197 SER A CA 1
ATOM 1499 C C . SER A 1 197 ? 2.460 2.075 -27.215 1.00 54.41 197 SER A C 1
ATOM 1501 O O . SER A 1 197 ? 2.885 2.861 -28.052 1.00 54.41 197 SER A O 1
ATOM 1503 N N . SER A 1 198 ? 2.580 2.296 -25.909 1.00 73.75 198 SER A N 1
ATOM 1504 C CA . SER A 1 198 ? 3.436 3.337 -25.376 1.00 73.75 198 SER A CA 1
ATOM 1505 C C . SER A 1 198 ? 4.852 2.801 -25.499 1.00 73.75 198 SER A C 1
ATOM 1507 O O . SER A 1 198 ? 5.154 1.756 -24.919 1.00 73.75 198 SER A O 1
ATOM 1509 N N . THR A 1 199 ? 5.698 3.470 -26.283 1.00 87.19 199 THR A N 1
ATOM 1510 C CA . THR A 1 199 ? 7.141 3.193 -26.387 1.00 87.19 199 THR A CA 1
ATOM 1511 C C . THR A 1 199 ? 7.739 2.952 -25.001 1.00 87.19 199 THR A C 1
ATOM 1513 O O . THR A 1 199 ? 8.453 1.978 -24.780 1.00 87.19 199 THR A O 1
ATOM 1516 N N . ARG A 1 200 ? 7.287 3.740 -24.023 1.00 89.31 200 ARG A N 1
ATOM 1517 C CA . ARG A 1 200 ? 7.595 3.614 -22.601 1.00 89.31 200 ARG A CA 1
ATOM 1518 C C . ARG A 1 200 ? 7.317 2.224 -22.006 1.00 89.31 200 ARG A C 1
ATOM 1520 O O . ARG A 1 200 ? 8.169 1.695 -21.300 1.00 89.31 200 ARG A O 1
ATOM 1527 N N . TYR A 1 201 ? 6.186 1.583 -22.323 1.00 91.00 201 TYR A N 1
ATOM 1528 C CA . TYR A 1 201 ? 5.910 0.210 -21.869 1.00 91.00 201 TYR A CA 1
ATOM 1529 C C . TYR A 1 201 ? 6.802 -0.822 -22.566 1.00 91.00 201 TYR A C 1
ATOM 1531 O O . TYR A 1 201 ? 7.234 -1.782 -21.934 1.00 91.00 201 TYR A O 1
ATOM 1539 N N . GLN A 1 202 ? 7.100 -0.643 -23.857 1.00 91.75 202 GLN A N 1
ATOM 1540 C CA . GLN A 1 202 ? 7.998 -1.558 -24.566 1.00 91.75 202 GLN A CA 1
ATOM 1541 C C . GLN A 1 202 ? 9.410 -1.515 -23.972 1.00 91.75 202 GLN A C 1
ATOM 1543 O O . GLN A 1 202 ? 9.983 -2.569 -23.696 1.00 91.75 202 GLN A O 1
ATOM 1548 N N . VAL A 1 203 ? 9.922 -0.308 -23.706 1.00 93.81 203 VAL A N 1
ATOM 1549 C CA . VAL A 1 203 ? 11.206 -0.091 -23.027 1.00 93.81 203 VAL A CA 1
ATOM 1550 C C . VAL A 1 203 ? 11.179 -0.694 -21.624 1.00 93.81 203 VAL A C 1
ATOM 1552 O O . VAL A 1 203 ? 12.084 -1.448 -21.269 1.00 93.81 203 VAL A O 1
ATOM 1555 N N . PHE A 1 204 ? 10.117 -0.441 -20.850 1.00 94.19 204 PHE A N 1
ATOM 1556 C CA . PHE A 1 204 ? 9.931 -1.060 -19.537 1.00 94.19 204 PHE A CA 1
ATOM 1557 C C . PHE A 1 204 ? 10.007 -2.588 -19.633 1.00 94.19 204 PHE A C 1
ATOM 1559 O O . PHE A 1 204 ? 10.815 -3.212 -18.947 1.00 94.19 204 PHE A O 1
ATOM 1566 N N . ARG A 1 205 ? 9.223 -3.204 -20.525 1.00 93.19 205 ARG A N 1
ATOM 1567 C CA . ARG A 1 205 ? 9.160 -4.661 -20.685 1.00 93.19 205 ARG A CA 1
ATOM 1568 C C . ARG A 1 205 ? 10.501 -5.257 -21.108 1.00 93.19 205 ARG A C 1
ATOM 1570 O O . ARG A 1 205 ? 10.869 -6.317 -20.608 1.00 93.19 205 ARG A O 1
ATOM 1577 N N . ASP A 1 206 ? 11.226 -4.601 -22.009 1.00 94.88 206 ASP A N 1
ATOM 1578 C CA . ASP A 1 206 ? 12.548 -5.050 -22.447 1.00 94.88 206 ASP A CA 1
ATOM 1579 C C . ASP A 1 206 ? 13.572 -4.999 -21.303 1.00 94.88 206 ASP A C 1
ATOM 1581 O O . ASP A 1 206 ? 14.210 -6.005 -20.989 1.00 94.88 206 ASP A O 1
ATOM 1585 N N . LEU A 1 207 ? 13.663 -3.871 -20.593 1.00 95.06 207 LEU A N 1
ATOM 1586 C CA . LEU A 1 207 ? 14.563 -3.722 -19.446 1.00 95.06 207 LEU A CA 1
ATOM 1587 C C . LEU A 1 207 ? 14.228 -4.712 -18.319 1.00 95.06 207 LEU A C 1
ATOM 1589 O O . LEU A 1 207 ? 15.132 -5.304 -17.727 1.00 95.06 207 LEU A O 1
ATOM 1593 N N . ARG A 1 208 ? 12.939 -4.970 -18.069 1.00 94.00 208 ARG A N 1
ATOM 1594 C CA . ARG A 1 208 ? 12.485 -6.004 -17.126 1.00 94.00 208 ARG A CA 1
ATOM 1595 C C . ARG A 1 208 ? 12.934 -7.404 -17.529 1.00 94.00 208 ARG A C 1
ATOM 1597 O O . ARG A 1 208 ? 13.425 -8.143 -16.681 1.00 94.00 208 ARG A O 1
ATOM 1604 N N . ARG A 1 209 ? 12.800 -7.771 -18.808 1.00 93.62 209 ARG A N 1
ATOM 1605 C CA . ARG A 1 209 ? 13.242 -9.080 -19.330 1.00 93.62 209 ARG A CA 1
ATOM 1606 C C . ARG A 1 209 ? 14.748 -9.280 -19.209 1.00 93.62 209 ARG A C 1
ATOM 1608 O O . ARG A 1 209 ? 15.193 -10.403 -19.012 1.00 93.62 209 ARG A O 1
ATOM 1615 N N . ARG A 1 210 ? 15.518 -8.194 -19.275 1.00 94.38 210 ARG A N 1
ATOM 1616 C CA . ARG A 1 210 ? 16.970 -8.193 -19.040 1.00 94.38 210 ARG A CA 1
ATOM 1617 C C . ARG A 1 210 ? 17.353 -8.264 -17.553 1.00 94.38 210 ARG A C 1
ATOM 1619 O O . ARG A 1 210 ? 18.538 -8.271 -17.244 1.00 94.38 210 ARG A O 1
ATOM 1626 N N . GLY A 1 211 ? 16.380 -8.318 -16.640 1.00 93.75 211 GLY A N 1
ATOM 1627 C CA . GLY A 1 211 ? 16.603 -8.460 -15.198 1.00 93.75 211 GLY A CA 1
ATOM 1628 C C . GLY A 1 211 ? 16.759 -7.144 -14.432 1.00 93.75 211 GLY A C 1
ATOM 1629 O O . GLY A 1 211 ? 17.046 -7.175 -13.237 1.00 93.75 211 GLY A O 1
ATOM 1630 N N . PHE A 1 212 ? 16.550 -5.990 -15.074 1.00 95.94 212 PHE A N 1
ATOM 1631 C CA . PHE A 1 212 ? 16.642 -4.699 -14.393 1.00 95.94 212 PHE A CA 1
ATOM 1632 C C . PHE A 1 212 ? 15.396 -4.393 -13.557 1.00 95.94 212 PHE A C 1
ATOM 1634 O O . PHE A 1 212 ? 14.262 -4.737 -13.904 1.00 95.94 212 PHE A O 1
ATOM 1641 N N . PHE A 1 213 ? 15.606 -3.656 -12.469 1.00 95.69 213 PHE A N 1
ATOM 1642 C CA . PHE A 1 213 ? 14.540 -3.054 -11.679 1.00 95.69 213 PHE A CA 1
ATOM 1643 C C . PHE A 1 213 ? 14.331 -1.610 -12.118 1.00 95.69 213 PHE A C 1
ATOM 1645 O O . PHE A 1 213 ? 15.283 -0.919 -12.476 1.00 95.69 213 PHE A O 1
ATOM 1652 N N . LEU A 1 214 ? 13.074 -1.169 -12.113 1.00 95.56 214 LEU A N 1
ATOM 1653 C CA . LEU A 1 214 ? 12.670 0.125 -12.651 1.00 95.56 214 LEU A CA 1
ATOM 1654 C C . LEU A 1 214 ? 11.829 0.864 -11.613 1.00 95.56 214 LEU A C 1
ATOM 1656 O O . LEU A 1 214 ? 10.961 0.265 -10.981 1.00 95.56 214 LEU A O 1
ATOM 1660 N N . THR A 1 215 ? 12.087 2.157 -11.441 1.00 94.19 215 THR A N 1
ATOM 1661 C CA . THR A 1 215 ? 11.239 3.072 -10.659 1.00 94.19 215 THR A CA 1
ATOM 1662 C C . THR A 1 215 ? 11.029 4.374 -11.430 1.00 94.19 215 THR A C 1
ATOM 1664 O O . THR A 1 215 ? 11.713 4.621 -12.422 1.00 94.19 215 THR A O 1
ATOM 1667 N N . SER A 1 216 ? 10.080 5.214 -11.005 1.00 92.06 216 SER A N 1
ATOM 1668 C CA . SER A 1 216 ? 9.835 6.510 -11.656 1.00 92.06 216 SER A CA 1
ATOM 1669 C C . SER A 1 216 ? 11.050 7.441 -11.553 1.00 92.06 216 SER A C 1
ATOM 1671 O O . SER A 1 216 ? 11.534 7.712 -10.451 1.00 92.06 216 SER A O 1
ATOM 1673 N N . ALA A 1 217 ? 11.495 7.986 -12.691 1.00 92.31 217 ALA A N 1
ATOM 1674 C CA . ALA A 1 217 ? 12.558 8.993 -12.763 1.00 92.31 217 ALA A CA 1
ATOM 1675 C C . ALA A 1 217 ? 12.049 10.436 -12.882 1.00 92.31 217 ALA A C 1
ATOM 1677 O O . ALA A 1 217 ? 12.838 11.326 -13.193 1.00 92.31 217 ALA A O 1
ATOM 1678 N N . GLY A 1 218 ? 10.776 10.714 -12.568 1.00 86.19 218 GLY A N 1
ATOM 1679 C CA . GLY A 1 218 ? 10.202 12.057 -12.753 1.00 86.19 218 GLY A CA 1
ATOM 1680 C C . GLY A 1 218 ? 10.968 13.189 -12.044 1.00 86.19 218 GLY A C 1
ATOM 1681 O O . GLY A 1 218 ? 10.951 14.325 -12.498 1.00 86.19 218 GLY A O 1
ATOM 1682 N N . LYS A 1 219 ? 11.703 12.885 -10.964 1.00 86.94 219 LYS A N 1
ATOM 1683 C CA . LYS A 1 219 ? 12.557 13.853 -10.242 1.00 86.94 219 LYS A CA 1
ATOM 1684 C C . LYS A 1 219 ? 13.927 14.099 -10.887 1.00 86.94 219 LYS A C 1
ATOM 1686 O O . LYS A 1 219 ? 14.622 15.022 -10.484 1.00 86.94 219 LYS A O 1
ATOM 1691 N N . PHE A 1 220 ? 14.317 13.261 -11.840 1.00 89.75 220 PHE A N 1
ATOM 1692 C CA . PHE A 1 220 ? 15.630 13.247 -12.487 1.00 89.75 220 PHE A CA 1
ATOM 1693 C C . PHE A 1 220 ? 15.542 13.575 -13.984 1.00 89.75 220 PHE A C 1
ATOM 1695 O O . PHE A 1 220 ? 16.515 13.388 -14.706 1.00 89.75 220 PHE A O 1
ATOM 1702 N N . GLY A 1 221 ? 14.385 14.058 -14.453 1.00 89.44 221 GLY A N 1
ATOM 1703 C CA . GLY A 1 221 ? 14.195 14.468 -15.845 1.00 89.44 221 GLY A CA 1
ATOM 1704 C C . GLY A 1 221 ? 14.108 13.312 -16.843 1.00 89.44 221 GLY A C 1
ATOM 1705 O O . GLY A 1 221 ? 14.384 13.520 -18.018 1.00 89.44 221 GLY A O 1
ATOM 1706 N N . GLY A 1 222 ? 13.736 12.108 -16.398 1.00 91.62 222 GLY A N 1
ATOM 1707 C CA . GLY A 1 222 ? 13.492 10.970 -17.285 1.00 91.62 222 GLY A CA 1
ATOM 1708 C C . GLY A 1 222 ? 12.264 10.159 -16.890 1.00 91.62 222 GLY A C 1
ATOM 1709 O O . GLY A 1 222 ? 11.554 10.491 -15.937 1.00 91.62 222 GLY A O 1
ATOM 1710 N N . ASP A 1 223 ? 12.031 9.063 -17.606 1.00 92.62 223 ASP A N 1
ATOM 1711 C CA . ASP A 1 223 ? 10.885 8.183 -17.383 1.00 92.62 223 ASP A CA 1
ATOM 1712 C C . ASP A 1 223 ? 11.174 7.134 -16.309 1.00 92.62 223 ASP A C 1
ATOM 1714 O O . ASP A 1 223 ? 10.395 6.990 -15.359 1.00 92.62 223 ASP A O 1
ATOM 1718 N N . PHE A 1 224 ? 12.324 6.453 -16.408 1.00 95.19 224 PHE A N 1
ATOM 1719 C CA . PHE A 1 224 ? 12.701 5.379 -15.485 1.00 95.19 224 PHE A CA 1
ATOM 1720 C C . PHE A 1 224 ? 14.110 5.511 -14.918 1.00 95.19 224 PHE A C 1
ATOM 1722 O O . PHE A 1 224 ? 15.060 5.843 -15.623 1.00 95.19 224 PHE A O 1
ATOM 1729 N N . LEU A 1 225 ? 14.250 5.173 -13.638 1.00 96.31 225 LEU A N 1
ATOM 1730 C CA . LEU A 1 225 ? 15.532 4.868 -13.017 1.00 96.31 225 LEU A CA 1
ATOM 1731 C C . LEU A 1 225 ? 15.790 3.375 -13.178 1.00 96.31 225 LEU A C 1
ATOM 1733 O O . LEU A 1 225 ? 14.952 2.564 -12.781 1.00 96.31 225 LEU A O 1
ATOM 1737 N N . VAL A 1 226 ? 16.940 3.022 -13.744 1.00 96.81 226 VAL A N 1
ATOM 1738 C CA . VAL A 1 226 ? 17.305 1.637 -14.056 1.00 96.81 226 VAL A CA 1
ATOM 1739 C C . VAL A 1 226 ? 18.320 1.130 -13.043 1.00 96.81 226 VAL A C 1
ATOM 1741 O O . VAL A 1 226 ? 19.408 1.692 -12.902 1.00 96.81 226 VAL A O 1
ATOM 1744 N N . TYR A 1 227 ? 17.978 0.047 -12.351 1.00 97.00 227 TYR A N 1
ATOM 1745 C CA . TYR A 1 227 ? 18.801 -0.562 -11.311 1.00 97.00 227 TYR A CA 1
ATOM 1746 C C . TYR A 1 227 ? 19.196 -1.988 -11.714 1.00 97.00 227 TYR A C 1
ATOM 1748 O O . TYR A 1 227 ? 18.331 -2.741 -12.167 1.00 97.00 227 TYR A O 1
ATOM 1756 N N . PRO A 1 228 ? 20.455 -2.411 -11.495 1.00 95.81 228 PRO A N 1
ATOM 1757 C CA . PRO A 1 228 ? 20.906 -3.781 -11.772 1.00 95.81 228 PRO A CA 1
ATOM 1758 C C . PRO A 1 228 ? 20.336 -4.816 -10.787 1.00 95.81 228 PRO A C 1
ATOM 1760 O O . PRO A 1 228 ? 20.498 -6.014 -10.981 1.00 95.81 228 PRO A O 1
ATOM 1763 N 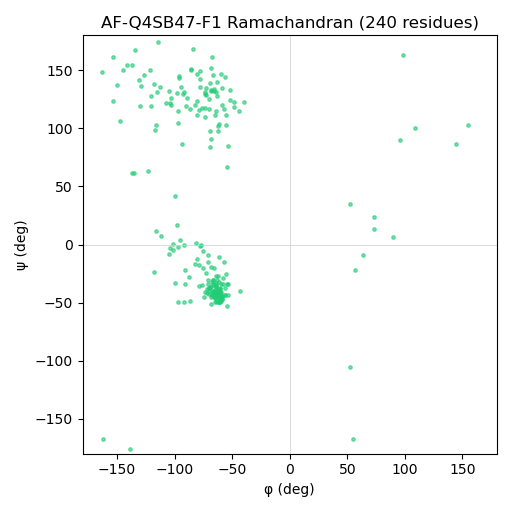N . GLY A 1 229 ? 19.684 -4.361 -9.718 1.00 93.50 229 GLY A N 1
ATOM 1764 C CA . GLY A 1 229 ? 19.039 -5.192 -8.713 1.00 93.50 229 GLY A CA 1
ATOM 1765 C C . GLY A 1 229 ? 18.039 -4.374 -7.899 1.00 93.50 229 GLY A C 1
ATOM 1766 O O . GLY A 1 229 ? 17.700 -3.252 -8.268 1.00 93.50 229 GLY A O 1
ATOM 1767 N N . ASP A 1 230 ? 17.570 -4.923 -6.779 1.00 90.50 230 ASP A N 1
ATOM 1768 C CA . ASP A 1 230 ? 16.572 -4.277 -5.920 1.00 90.50 230 ASP A CA 1
ATOM 1769 C C . ASP A 1 230 ? 16.978 -2.828 -5.543 1.00 90.50 230 ASP A C 1
ATOM 1771 O O . ASP A 1 230 ? 18.039 -2.647 -4.940 1.00 90.50 230 ASP A O 1
ATOM 1775 N N . PRO A 1 231 ? 16.147 -1.799 -5.809 1.00 91.00 231 PRO A N 1
ATOM 1776 C CA . PRO A 1 231 ? 16.431 -0.402 -5.449 1.00 91.00 231 PRO A CA 1
ATOM 1777 C C . PRO A 1 231 ? 16.692 -0.153 -3.956 1.00 91.00 231 PRO A C 1
ATOM 1779 O O . PRO A 1 231 ? 17.187 0.906 -3.577 1.00 91.00 231 PRO A O 1
ATOM 1782 N N . LEU A 1 232 ? 16.353 -1.107 -3.082 1.00 86.69 232 LEU A N 1
ATOM 1783 C CA . LEU A 1 232 ? 16.721 -1.057 -1.664 1.00 86.69 232 LEU A CA 1
ATOM 1784 C C . LEU A 1 232 ? 18.197 -1.384 -1.399 1.00 86.69 232 LEU A C 1
ATOM 1786 O O . LEU A 1 232 ? 18.697 -1.053 -0.325 1.00 86.69 232 LEU A O 1
ATOM 1790 N N . ARG A 1 233 ? 18.869 -2.053 -2.339 1.00 89.44 233 ARG A N 1
ATOM 1791 C CA . ARG A 1 233 ? 20.254 -2.536 -2.229 1.00 89.44 233 ARG A CA 1
ATOM 1792 C C . ARG A 1 233 ? 21.192 -1.916 -3.263 1.00 89.44 233 ARG A C 1
ATOM 1794 O O . ARG A 1 233 ? 22.394 -1.894 -3.036 1.00 89.44 233 ARG A O 1
ATOM 1801 N N . PHE A 1 234 ? 20.656 -1.436 -4.382 1.00 92.69 234 PHE A N 1
ATOM 1802 C CA . PHE A 1 234 ? 21.434 -0.922 -5.505 1.00 92.69 234 PHE A CA 1
ATOM 1803 C C . PHE A 1 234 ? 21.084 0.535 -5.806 1.00 92.69 234 PHE A C 1
ATOM 1805 O O . PHE A 1 234 ? 19.945 0.969 -5.628 1.00 92.69 234 PHE A O 1
ATOM 1812 N N . HIS A 1 235 ? 22.061 1.279 -6.321 1.00 93.12 235 HIS A N 1
ATOM 1813 C CA . HIS A 1 235 ? 21.842 2.602 -6.897 1.00 93.12 235 HIS A CA 1
ATOM 1814 C C . HIS A 1 235 ? 21.438 2.494 -8.371 1.00 93.12 235 HIS A C 1
ATOM 1816 O O . HIS A 1 235 ? 21.820 1.547 -9.070 1.00 93.12 235 HIS A O 1
ATOM 1822 N N . ALA A 1 236 ? 20.660 3.468 -8.844 1.00 94.00 236 ALA A N 1
ATOM 1823 C CA . ALA A 1 236 ? 20.314 3.556 -10.256 1.00 94.00 236 ALA A CA 1
ATOM 1824 C C . ALA A 1 236 ? 21.592 3.798 -11.069 1.00 94.00 236 ALA A C 1
ATOM 1826 O O . ALA A 1 236 ? 22.392 4.660 -10.714 1.00 94.00 236 ALA A O 1
ATOM 1827 N N . HIS A 1 237 ? 21.787 3.017 -12.127 1.00 94.44 237 HIS A N 1
ATOM 1828 C CA . HIS A 1 237 ? 22.933 3.153 -13.030 1.00 94.44 237 HIS A CA 1
ATOM 1829 C C . HIS A 1 237 ? 22.620 4.088 -14.193 1.00 94.44 237 HIS A C 1
ATOM 1831 O O . HIS A 1 237 ? 23.492 4.817 -14.654 1.00 94.44 237 HIS A O 1
ATOM 1837 N N . PHE A 1 238 ? 21.368 4.074 -14.650 1.00 94.31 238 PHE A N 1
ATOM 1838 C CA . PHE A 1 238 ? 20.936 4.828 -15.817 1.00 94.31 238 PHE A CA 1
ATOM 1839 C C . PHE A 1 238 ? 19.592 5.500 -15.563 1.00 94.31 238 PHE A C 1
ATOM 1841 O O . PHE A 1 238 ? 18.772 5.020 -14.774 1.00 94.31 238 PHE A O 1
ATOM 1848 N N . ILE A 1 239 ? 19.371 6.591 -16.287 1.00 96.12 239 ILE A N 1
ATOM 1849 C CA . ILE A 1 239 ? 18.065 7.217 -16.457 1.00 96.12 239 ILE A CA 1
ATOM 1850 C C . ILE A 1 239 ? 17.635 6.904 -17.890 1.00 96.12 239 ILE A C 1
ATOM 1852 O O . ILE A 1 239 ? 18.357 7.228 -18.831 1.00 96.12 239 ILE A O 1
ATOM 1856 N N . ALA A 1 240 ? 16.490 6.247 -18.054 1.00 94.31 240 ALA A N 1
ATOM 1857 C CA . ALA A 1 240 ? 15.900 5.987 -19.360 1.00 94.31 240 ALA A CA 1
ATOM 1858 C C . ALA A 1 240 ? 14.873 7.075 -19.695 1.00 94.31 240 ALA A C 1
ATOM 1860 O O . ALA A 1 240 ? 14.049 7.431 -18.848 1.00 94.31 240 ALA A O 1
ATOM 1861 N N . VAL A 1 241 ? 14.917 7.565 -20.933 1.00 92.69 241 VAL A N 1
ATOM 1862 C CA . VAL A 1 241 ? 13.960 8.518 -21.514 1.00 92.69 241 VAL A CA 1
ATOM 1863 C C . VAL A 1 241 ? 13.341 7.847 -22.740 1.00 92.69 241 VAL A C 1
ATOM 1865 O O . VAL A 1 241 ? 14.084 7.291 -23.552 1.00 92.69 241 VAL A O 1
ATOM 1868 N N . CYS A 1 242 ? 12.011 7.815 -22.817 1.00 87.81 242 CYS A N 1
ATOM 1869 C CA . CYS A 1 242 ? 11.236 6.972 -23.734 1.00 87.81 242 CYS A CA 1
ATOM 1870 C C . CYS A 1 242 ? 10.349 7.767 -24.695 1.00 87.81 242 CYS A C 1
ATOM 1872 O O . CYS A 1 242 ? 9.847 8.841 -24.303 1.00 87.81 242 CYS A O 1
#